Protein AF-A0A1F6ASG4-F1 (afdb_monomer_lite)

Secondary structure (DSSP, 8-state):
-----PPPP-TTSHHHHHHTTTTGGGS---S-TTSTTHHHHHHHHHHHHHHHHHTTT-HHHHHHHHHHHHHHHHHHHHHHHHHHT-TT-TT--HHHHHHHHHHHTTPPSSHHHHHHHHHHHHHHHHH-TTTGGGTTTS-SHHHHHHHHHHHHHHHHHHHHHHHHHHHHHHHHHHHHHHHHHHHHHHHHHHHHHTTPPPPPHHHHS--GGGG--

Foldseek 3Di:
DPPPPQFDQDCVPVLSCVQLLNCQLVDPDPPPPVQQQPRLCVSLLVVLVVQCVVVVNDLVSLVVVLVVLLVVQQVSLVVNCVVSVHRPDSSRCSLVSSLLSLQCSLFDDDPVSSVQSSVQLSVCLVVLPPPLVVLVVPDGSNNSSVSSVVSSNVSNVVSNVVVVVVVVVVVVVVVVVVVVVVVVVVVVVVCVVVVNDDPDPVVVPPDPVVPPD

pLDDT: mean 80.69, std 16.59, range [36.22, 97.88]

Structure (mmCIF, N/CA/C/O backbone):
data_AF-A0A1F6ASG4-F1
#
_entry.id   AF-A0A1F6ASG4-F1
#
loop_
_atom_site.group_PDB
_atom_site.id
_atom_site.type_symbol
_atom_site.label_atom_id
_atom_site.label_alt_id
_atom_site.label_comp_id
_atom_site.label_asym_id
_atom_site.label_entity_id
_atom_site.label_seq_id
_atom_site.pdbx_PDB_ins_code
_atom_site.Cartn_x
_atom_site.Cartn_y
_atom_site.Cartn_z
_atom_site.occupancy
_atom_site.B_iso_or_equiv
_atom_site.auth_seq_id
_atom_site.auth_comp_id
_atom_site.auth_asym_id
_atom_site.auth_atom_id
_atom_site.pdbx_PDB_model_num
ATOM 1 N N . MET A 1 1 ? -39.617 0.752 9.137 1.00 38.88 1 MET A N 1
ATOM 2 C CA . MET A 1 1 ? -38.345 0.948 8.405 1.00 38.88 1 MET A CA 1
ATOM 3 C C . MET A 1 1 ? -37.266 1.324 9.414 1.00 38.88 1 MET A C 1
ATOM 5 O O . MET A 1 1 ? -37.330 2.422 9.947 1.00 38.88 1 MET A O 1
ATOM 9 N N . ARG A 1 2 ? -36.322 0.430 9.747 1.00 36.69 2 ARG A N 1
ATOM 10 C CA . ARG A 1 2 ? -35.116 0.842 10.488 1.00 36.69 2 ARG A CA 1
ATOM 11 C C . ARG A 1 2 ? -34.256 1.620 9.502 1.00 36.69 2 ARG A C 1
ATOM 13 O O . ARG A 1 2 ? -33.677 1.020 8.602 1.00 36.69 2 ARG A O 1
ATOM 20 N N . THR A 1 3 ? -34.204 2.938 9.629 1.00 41.09 3 THR A N 1
ATOM 21 C CA . THR A 1 3 ? -33.118 3.700 9.021 1.00 41.09 3 THR A CA 1
ATOM 22 C C . THR A 1 3 ? -31.840 3.169 9.668 1.00 41.09 3 THR A C 1
ATOM 24 O O . THR A 1 3 ? -31.588 3.394 10.848 1.00 41.09 3 THR A O 1
ATOM 27 N N . SER A 1 4 ? -31.079 2.338 8.951 1.00 46.53 4 SER A N 1
ATOM 28 C CA . SER A 1 4 ? -29.821 1.785 9.455 1.00 46.53 4 SER A CA 1
ATOM 29 C C . SER A 1 4 ? -28.789 2.912 9.495 1.00 46.53 4 SER A C 1
ATOM 31 O O . SER A 1 4 ? -27.970 3.069 8.587 1.00 46.53 4 SER A O 1
ATOM 33 N N . HIS A 1 5 ? -28.883 3.775 10.501 1.00 56.47 5 HIS A N 1
ATOM 34 C CA . HIS A 1 5 ? -27.872 4.783 10.758 1.00 56.47 5 HIS A CA 1
ATOM 35 C C . HIS A 1 5 ? -26.609 4.038 11.184 1.00 56.47 5 HIS A C 1
ATOM 37 O O . HIS A 1 5 ? -26.522 3.536 12.302 1.00 56.47 5 HIS A O 1
ATOM 43 N N . LYS A 1 6 ? -25.652 3.895 10.258 1.00 63.44 6 LYS A N 1
ATOM 44 C CA . LYS A 1 6 ? -24.318 3.417 10.621 1.00 63.44 6 LYS A CA 1
ATOM 45 C C . LYS A 1 6 ? -23.740 4.384 11.663 1.00 63.44 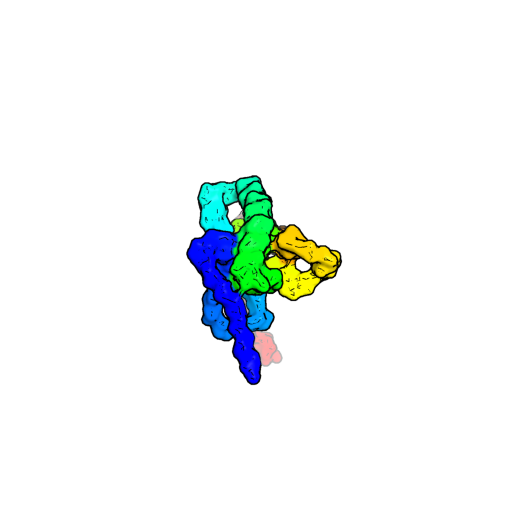6 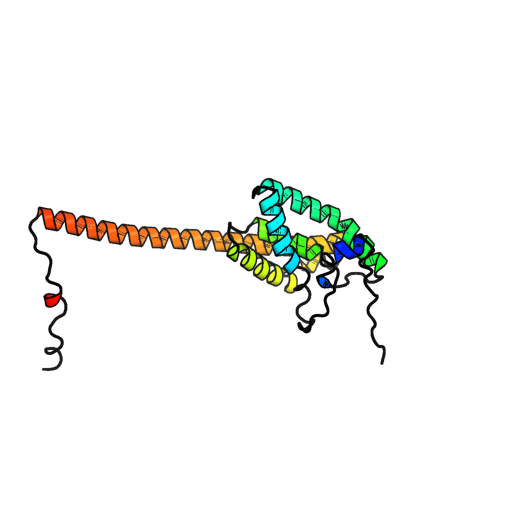LYS A C 1
ATOM 47 O O . LYS A 1 6 ? -23.891 5.596 11.476 1.00 63.44 6 LYS A O 1
ATOM 52 N N . PRO A 1 7 ? -23.080 3.888 12.722 1.00 76.00 7 PRO A N 1
ATOM 53 C CA . PRO A 1 7 ? -22.457 4.750 13.717 1.00 76.00 7 PRO A CA 1
ATOM 54 C C . PRO A 1 7 ? -21.487 5.737 13.055 1.00 76.00 7 PRO A C 1
ATOM 56 O O . PRO A 1 7 ? -20.846 5.432 12.039 1.00 76.00 7 PRO A O 1
ATOM 59 N N . SER A 1 8 ? -21.438 6.958 13.584 1.00 80.69 8 SER A N 1
ATOM 60 C CA . SER A 1 8 ? -20.653 8.046 13.008 1.00 80.69 8 SER A CA 1
ATOM 61 C C . SER A 1 8 ? -19.164 7.885 13.317 1.00 80.69 8 SER A C 1
ATOM 63 O O . SER A 1 8 ? -18.775 7.598 14.447 1.00 80.69 8 SER A O 1
ATOM 65 N N . VAL A 1 9 ? -18.323 8.098 12.300 1.00 86.12 9 VAL A N 1
ATOM 66 C CA . VAL A 1 9 ? -16.866 8.185 12.472 1.00 86.12 9 VAL A CA 1
ATOM 67 C C . VAL A 1 9 ? -16.527 9.564 13.033 1.00 86.12 9 VAL A C 1
ATOM 69 O O . VAL A 1 9 ? -16.977 10.590 12.523 1.00 86.12 9 VAL A O 1
ATOM 72 N N . LYS A 1 10 ? -15.717 9.596 14.086 1.00 91.56 10 LYS A N 1
ATOM 73 C CA . LYS A 1 10 ? -15.217 10.794 14.757 1.00 91.56 10 LYS A CA 1
ATOM 74 C C . LYS A 1 10 ? -13.791 11.071 14.283 1.00 91.56 10 LYS A C 1
ATOM 76 O O . LYS A 1 10 ? -12.838 10.647 14.922 1.00 91.56 10 LYS A O 1
ATOM 81 N N . LEU A 1 11 ? -13.628 11.857 13.218 1.00 89.38 11 LEU A N 1
ATOM 82 C CA . LEU A 1 11 ? -12.303 12.201 12.658 1.00 89.38 11 LEU A CA 1
ATOM 83 C C . LEU A 1 11 ? -11.390 12.999 13.612 1.00 89.38 11 LEU A C 1
ATOM 85 O O . LEU A 1 11 ? -10.200 13.124 13.361 1.00 89.38 11 LEU A O 1
ATOM 89 N N . ARG A 1 12 ? -11.924 13.523 14.725 1.00 91.62 12 ARG A N 1
ATOM 90 C CA . ARG A 1 12 ? -11.113 14.101 15.814 1.00 91.62 12 ARG A CA 1
ATOM 91 C C . ARG A 1 12 ? -10.382 13.041 16.647 1.00 91.62 12 ARG A C 1
ATOM 93 O O . ARG A 1 12 ? -9.454 13.382 17.369 1.00 91.62 12 ARG A O 1
ATOM 100 N N . ASN A 1 13 ? -10.819 11.783 16.591 1.00 92.88 13 ASN A N 1
ATOM 101 C CA . ASN A 1 13 ? -10.114 10.665 17.202 1.00 92.88 13 ASN A CA 1
ATOM 102 C C . ASN A 1 13 ? -8.986 10.227 16.248 1.00 92.88 13 ASN A C 1
ATOM 104 O O . ASN A 1 13 ? -9.299 9.816 15.126 1.00 92.88 13 ASN A O 1
ATOM 108 N N . PRO A 1 14 ? -7.706 10.277 16.666 1.00 94.25 14 PRO A N 1
ATOM 109 C CA . PRO A 1 14 ? -6.580 9.949 15.794 1.00 94.25 14 PRO A CA 1
ATOM 110 C C . PRO A 1 14 ? -6.658 8.520 15.248 1.00 94.25 14 PRO A C 1
ATOM 112 O O . PRO A 1 14 ? -6.380 8.310 14.072 1.00 94.25 14 PRO A O 1
ATOM 115 N N . TRP A 1 15 ? -7.121 7.551 16.043 1.00 94.56 15 TRP A N 1
ATOM 116 C CA . TRP A 1 15 ? -7.270 6.163 15.600 1.00 94.56 15 TRP A CA 1
ATOM 117 C C . TRP A 1 15 ? -8.234 6.050 14.425 1.00 94.56 15 TRP A C 1
ATOM 119 O O . TRP A 1 15 ? -7.916 5.441 13.411 1.00 94.56 15 TRP A O 1
ATOM 129 N N . GLN A 1 16 ? -9.389 6.707 14.530 1.00 93.44 16 GLN A N 1
ATOM 130 C CA . GLN A 1 16 ? -10.397 6.700 13.474 1.00 93.44 16 GLN A CA 1
ATOM 131 C C . GLN A 1 16 ? -9.960 7.528 12.266 1.00 93.44 16 GLN A C 1
ATOM 133 O O . GLN A 1 16 ? -10.271 7.164 11.138 1.00 93.44 16 GLN A O 1
ATOM 138 N N . PHE A 1 17 ? -9.215 8.612 12.474 1.00 93.12 17 PHE A N 1
ATOM 139 C CA . PHE A 1 17 ? -8.651 9.409 11.390 1.00 93.12 17 PHE A CA 1
ATOM 140 C C . PHE A 1 17 ? -7.679 8.594 10.528 1.00 93.12 17 PHE A C 1
ATOM 142 O O . PHE A 1 17 ? -7.860 8.533 9.314 1.00 93.12 17 PHE A O 1
ATOM 149 N N . PHE A 1 18 ? -6.706 7.913 11.141 1.00 93.38 18 PHE A N 1
ATOM 150 C CA . PHE A 1 18 ? -5.767 7.061 10.408 1.00 93.38 18 PHE A CA 1
ATOM 151 C C . PHE A 1 18 ? -6.459 5.840 9.805 1.00 93.38 18 PHE A C 1
ATOM 153 O O . PHE A 1 18 ? -6.324 5.605 8.608 1.00 93.38 18 PHE A O 1
ATOM 160 N N . ALA A 1 19 ? -7.271 5.123 10.588 1.00 91.31 19 ALA A N 1
ATOM 161 C CA . ALA A 1 19 ? -7.979 3.930 10.125 1.00 91.31 19 ALA A CA 1
ATOM 162 C C . ALA A 1 19 ? -8.850 4.198 8.888 1.00 91.31 19 ALA A C 1
ATOM 164 O O . ALA A 1 19 ? -9.000 3.328 8.037 1.00 91.31 19 ALA A O 1
ATOM 165 N N . THR A 1 20 ? -9.400 5.409 8.760 1.00 90.69 20 THR A N 1
ATOM 166 C CA . THR A 1 20 ? -10.246 5.813 7.626 1.00 90.69 20 THR A CA 1
ATOM 167 C C . THR A 1 20 ? -9.486 6.504 6.494 1.00 90.69 20 THR A C 1
ATOM 169 O O . THR A 1 20 ? -10.059 7.298 5.743 1.00 90.69 20 THR A O 1
ATOM 172 N N . SER A 1 21 ? -8.185 6.228 6.365 1.00 90.69 21 SER A N 1
ATOM 173 C CA . SER A 1 21 ? -7.336 6.816 5.326 1.00 90.69 21 SER A CA 1
ATOM 174 C C . SER A 1 21 ? -7.427 8.343 5.328 1.00 90.69 21 SER A C 1
ATOM 176 O O . SER A 1 21 ? -7.717 8.971 4.309 1.00 90.69 21 SER A O 1
ATOM 178 N N . PHE A 1 22 ? -7.244 8.944 6.507 1.00 91.44 22 PHE A N 1
ATOM 179 C CA . PHE A 1 22 ? -7.337 10.391 6.732 1.00 91.44 22 PHE A CA 1
ATOM 180 C C . PHE A 1 22 ? -8.744 10.965 6.460 1.00 91.44 22 PHE A C 1
ATOM 182 O O . PHE A 1 22 ? -8.902 12.138 6.124 1.00 91.44 22 PHE A O 1
ATOM 189 N N . GLY A 1 23 ? -9.783 10.135 6.600 1.00 86.69 23 GLY A N 1
ATOM 190 C CA . GLY A 1 23 ? -11.184 10.477 6.349 1.00 86.69 23 GLY A CA 1
ATOM 191 C C . GLY A 1 23 ? -11.645 10.297 4.900 1.00 86.69 23 GLY A C 1
ATOM 192 O O . GLY A 1 23 ? -12.837 10.457 4.627 1.00 86.69 23 GLY A O 1
ATOM 193 N N . VAL A 1 24 ? -10.760 9.924 3.970 1.00 85.88 24 VAL A N 1
ATOM 194 C CA . VAL A 1 24 ? -11.109 9.763 2.547 1.00 85.88 24 VAL A CA 1
ATOM 195 C C . VAL A 1 24 ? -12.081 8.600 2.334 1.00 85.88 24 VAL A C 1
ATOM 197 O O . VAL A 1 24 ? -13.026 8.719 1.550 1.00 85.88 24 VAL A O 1
ATOM 200 N N . SER A 1 25 ? -11.945 7.510 3.090 1.00 83.69 25 SER A N 1
ATOM 201 C CA . SER A 1 25 ? -12.874 6.374 3.017 1.00 83.69 25 SER A CA 1
ATOM 202 C C . SER A 1 25 ? -14.282 6.693 3.552 1.00 83.69 25 SER A C 1
ATOM 204 O O . SER A 1 25 ? -15.223 5.928 3.335 1.00 83.69 25 SER A O 1
ATOM 206 N N . CYS A 1 26 ? -14.458 7.832 4.234 1.00 79.81 26 CYS A N 1
ATOM 207 C CA . CYS A 1 26 ? -15.750 8.291 4.748 1.00 79.81 26 CYS A CA 1
ATOM 208 C C . CYS A 1 26 ? -16.536 9.139 3.740 1.00 79.81 26 CYS A C 1
ATOM 210 O O . CYS A 1 26 ? -17.681 9.507 4.023 1.00 79.81 26 CYS A O 1
ATOM 212 N N . THR A 1 27 ? -15.950 9.474 2.587 1.00 70.44 27 THR A N 1
ATOM 213 C CA . THR A 1 27 ? -16.584 10.373 1.620 1.00 70.44 27 THR A CA 1
ATOM 214 C C . THR A 1 27 ? -17.859 9.727 1.047 1.00 70.44 27 THR A C 1
ATOM 216 O O . THR A 1 27 ? -17.813 8.580 0.595 1.00 70.44 27 THR A O 1
ATOM 219 N N . PRO A 1 28 ? -19.018 10.419 1.028 1.00 53.34 28 PRO A N 1
ATOM 220 C CA . PRO A 1 28 ? -20.251 9.876 0.464 1.00 53.34 28 PRO A CA 1
ATOM 221 C C . PRO A 1 28 ? -20.148 9.774 -1.065 1.00 53.34 28 PRO A C 1
ATOM 223 O O . PRO A 1 28 ? -20.490 10.698 -1.800 1.00 53.34 28 PRO A O 1
ATOM 226 N N . GLY A 1 29 ? -19.653 8.648 -1.569 1.00 49.53 29 GLY A N 1
ATOM 227 C CA . GLY A 1 29 ? -19.587 8.385 -3.000 1.00 49.53 29 GLY A CA 1
ATOM 228 C C . GLY A 1 29 ? -20.907 7.832 -3.538 1.00 49.53 29 GLY A C 1
ATOM 229 O O . GLY A 1 29 ? -21.397 6.814 -3.060 1.00 49.53 29 GLY A O 1
ATOM 230 N N . LYS A 1 30 ? -21.424 8.425 -4.623 1.00 40.69 30 LYS A N 1
ATOM 231 C CA . LYS A 1 30 ? -22.391 7.796 -5.554 1.00 40.69 30 LYS A CA 1
ATOM 232 C C . LYS A 1 30 ? -21.799 6.586 -6.306 1.00 40.69 30 LYS A C 1
ATOM 234 O O . LYS A 1 30 ? -22.441 6.044 -7.201 1.00 40.69 30 LYS A O 1
ATOM 239 N N . ILE A 1 31 ? -20.572 6.184 -5.976 1.00 43.97 31 ILE A N 1
ATOM 240 C CA . ILE A 1 31 ? -19.953 4.959 -6.471 1.00 43.97 31 ILE A CA 1
ATOM 241 C C . ILE A 1 31 ? -20.723 3.806 -5.823 1.00 43.97 31 ILE A C 1
ATOM 243 O O . ILE A 1 31 ? -20.862 3.792 -4.595 1.00 43.97 31 ILE A O 1
ATOM 247 N N . PRO A 1 32 ? -21.294 2.873 -6.605 1.00 36.22 32 PRO A N 1
ATOM 248 C CA . PRO A 1 32 ? -22.070 1.785 -6.045 1.00 36.22 32 PRO A CA 1
ATOM 249 C C . PRO A 1 32 ? -21.228 1.072 -4.991 1.00 36.22 32 PRO A C 1
ATOM 251 O O . PRO A 1 32 ? -20.140 0.575 -5.266 1.00 36.22 32 PRO A O 1
ATOM 254 N N . ARG A 1 33 ? -21.792 0.982 -3.784 1.00 43.53 33 ARG A N 1
ATOM 255 C CA . ARG A 1 33 ? -21.265 0.299 -2.588 1.00 43.53 33 ARG A CA 1
ATOM 256 C C . ARG A 1 33 ? -20.870 -1.174 -2.812 1.00 43.53 33 ARG A C 1
ATOM 258 O O . ARG A 1 33 ? -20.438 -1.833 -1.879 1.00 43.53 33 ARG A O 1
ATOM 265 N N . LYS A 1 34 ? -21.072 -1.672 -4.037 1.00 41.50 34 LYS A N 1
ATOM 266 C CA . LYS A 1 34 ? -20.656 -2.966 -4.576 1.00 41.50 34 LYS A CA 1
ATOM 267 C C . LYS A 1 34 ? -19.173 -3.014 -4.969 1.00 41.50 34 LYS A C 1
ATOM 269 O O . LYS A 1 34 ? -18.703 -4.097 -5.281 1.00 41.50 34 LYS A O 1
ATOM 274 N N . ILE A 1 35 ? -18.450 -1.888 -4.936 1.00 47.78 35 ILE A N 1
ATOM 275 C CA . ILE A 1 35 ? -16.979 -1.864 -5.000 1.00 47.78 35 ILE A CA 1
ATOM 276 C C . ILE A 1 35 ? -16.429 -1.303 -3.674 1.00 47.78 35 ILE A C 1
ATOM 278 O O . ILE A 1 35 ? -15.930 -0.170 -3.639 1.00 47.78 35 ILE A O 1
ATOM 282 N N . PRO A 1 36 ? -16.597 -2.026 -2.547 1.00 46.72 36 PRO A N 1
ATOM 283 C CA . PRO A 1 36 ? -15.928 -1.668 -1.296 1.00 46.72 36 PRO A CA 1
ATOM 284 C C . PRO A 1 36 ? -14.412 -1.511 -1.538 1.00 46.72 36 PRO A C 1
ATOM 286 O O . PRO A 1 36 ? -13.842 -2.218 -2.366 1.00 46.72 36 PRO A O 1
ATOM 289 N N . GLY A 1 37 ? -13.786 -0.514 -0.905 1.00 53.41 37 GLY A N 1
ATOM 290 C CA . GLY A 1 37 ? -12.327 -0.305 -0.929 1.00 53.41 37 GLY A CA 1
ATOM 291 C C . GLY A 1 37 ? -11.726 0.620 -1.997 1.00 53.41 37 GLY A C 1
ATOM 292 O O . GLY A 1 37 ? -10.526 0.878 -1.997 1.00 53.41 37 GLY A O 1
ATOM 293 N N . THR A 1 38 ? -12.523 1.218 -2.896 1.00 61.91 38 THR A N 1
ATOM 294 C CA . THR A 1 38 ? -11.972 2.169 -3.901 1.00 61.91 38 THR A CA 1
ATOM 295 C C . THR A 1 38 ? -11.511 3.491 -3.266 1.00 61.91 38 THR A C 1
ATOM 297 O O . THR A 1 38 ? -10.562 4.113 -3.728 1.00 61.91 38 THR A O 1
ATOM 300 N N . MET A 1 39 ? -12.174 3.943 -2.195 1.00 65.25 39 MET A N 1
ATOM 301 C CA . MET A 1 39 ? -11.838 5.216 -1.537 1.00 65.25 39 MET A CA 1
ATOM 302 C C . MET A 1 39 ? -10.705 5.096 -0.506 1.00 65.25 39 MET A C 1
ATOM 304 O O . MET A 1 39 ? -10.080 6.106 -0.201 1.00 65.25 39 MET A O 1
ATOM 308 N N . GLY A 1 40 ? -10.429 3.893 0.009 1.00 62.22 40 GLY A N 1
ATOM 309 C CA . GLY A 1 40 ? -9.320 3.636 0.936 1.00 62.22 40 GLY A CA 1
ATOM 310 C C . GLY A 1 40 ? -7.967 3.512 0.237 1.00 62.22 40 GLY A C 1
ATOM 311 O O . GLY A 1 40 ? -6.967 4.074 0.675 1.00 62.22 40 GLY A O 1
ATOM 312 N N . THR A 1 41 ? -7.957 2.872 -0.930 1.00 69.44 41 THR A N 1
ATOM 313 C CA . THR A 1 41 ? -6.730 2.596 -1.696 1.00 69.44 41 THR A CA 1
ATOM 314 C C . THR A 1 41 ? -6.236 3.752 -2.574 1.00 69.44 41 THR A C 1
ATOM 316 O O . THR A 1 41 ? -5.049 3.811 -2.885 1.00 69.44 41 THR A O 1
ATOM 319 N N . ILE A 1 42 ? -7.083 4.720 -2.951 1.00 81.31 42 ILE A N 1
ATOM 320 C CA . ILE A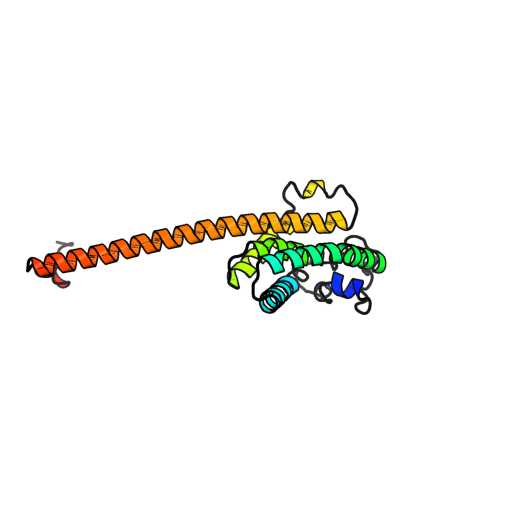 1 42 ? -6.635 5.922 -3.691 1.00 81.31 42 ILE A CA 1
ATOM 321 C C . ILE A 1 42 ? -5.600 6.736 -2.884 1.00 81.31 42 ILE A C 1
ATOM 323 O O . ILE A 1 42 ? -4.535 7.043 -3.431 1.00 81.31 42 ILE A O 1
ATOM 327 N N . PRO A 1 43 ? -5.843 7.058 -1.595 1.00 84.88 43 PRO A N 1
ATOM 328 C CA . PRO A 1 43 ? -4.826 7.637 -0.718 1.00 84.88 43 PRO A CA 1
ATOM 329 C C . PRO A 1 43 ? -3.533 6.826 -0.659 1.00 84.88 43 PRO A C 1
ATOM 331 O O . PRO A 1 43 ? -2.462 7.419 -0.554 1.00 84.88 43 PRO A O 1
ATOM 334 N N . ALA A 1 44 ? -3.611 5.497 -0.772 1.00 90.56 44 ALA A N 1
ATOM 335 C CA . ALA A 1 44 ? -2.445 4.623 -0.720 1.00 90.56 44 ALA A CA 1
ATOM 336 C C . ALA A 1 44 ? -1.474 4.885 -1.886 1.00 90.56 44 ALA A C 1
ATOM 338 O O . ALA A 1 44 ? -0.268 4.936 -1.666 1.00 90.56 44 ALA A O 1
ATOM 339 N N . ILE A 1 45 ? -1.967 5.150 -3.105 1.00 92.12 45 ILE A N 1
ATOM 340 C CA . ILE A 1 45 ? -1.107 5.502 -4.254 1.00 92.12 45 ILE A CA 1
ATOM 341 C C . ILE A 1 45 ? -0.324 6.791 -3.968 1.00 92.12 45 ILE A C 1
ATOM 343 O O . ILE A 1 45 ? 0.888 6.852 -4.185 1.00 92.12 45 ILE A O 1
ATOM 347 N N . GLY A 1 46 ? -1.011 7.820 -3.462 1.00 91.50 46 GLY A N 1
ATOM 348 C CA . GLY A 1 46 ? -0.391 9.100 -3.115 1.00 91.50 46 GLY A CA 1
ATOM 349 C C . GLY A 1 46 ? 0.598 8.972 -1.957 1.00 91.50 46 GLY A C 1
ATOM 350 O O . GLY A 1 46 ? 1.708 9.496 -2.038 1.00 91.50 46 GLY A O 1
ATOM 351 N N . LEU A 1 47 ? 0.228 8.233 -0.909 1.00 92.56 47 LEU A N 1
ATOM 352 C CA . LEU A 1 47 ? 1.082 7.990 0.252 1.00 92.56 47 LEU A CA 1
ATOM 353 C C . LEU A 1 47 ? 2.342 7.211 -0.135 1.00 92.56 47 LEU A C 1
ATOM 355 O O . LEU A 1 47 ? 3.437 7.602 0.260 1.00 92.56 47 LEU A O 1
ATOM 359 N N . TRP A 1 48 ? 2.200 6.177 -0.970 1.00 94.69 48 TRP A N 1
ATOM 360 C CA . TRP A 1 48 ? 3.328 5.439 -1.533 1.00 94.69 48 TRP A CA 1
ATOM 361 C C . TRP A 1 48 ? 4.280 6.368 -2.284 1.00 94.69 48 TRP A C 1
ATOM 363 O O . TRP A 1 48 ? 5.479 6.355 -2.029 1.00 94.69 48 TRP A O 1
ATOM 373 N N . TRP A 1 49 ? 3.758 7.212 -3.180 1.00 93.62 49 TRP A N 1
ATOM 374 C CA . TRP A 1 49 ? 4.582 8.143 -3.951 1.00 93.62 49 TRP A CA 1
ATOM 375 C C . TRP A 1 49 ? 5.333 9.132 -3.054 1.00 93.62 49 TRP A C 1
ATOM 377 O O . TRP A 1 49 ? 6.533 9.338 -3.227 1.00 93.62 49 TRP A O 1
ATOM 387 N N . LEU A 1 50 ? 4.645 9.726 -2.074 1.00 93.81 50 LEU A N 1
ATOM 388 C CA . LEU A 1 50 ? 5.254 10.653 -1.118 1.00 93.81 50 LEU A CA 1
ATOM 389 C C . LEU A 1 50 ? 6.368 9.981 -0.315 1.00 93.81 50 LEU A C 1
ATOM 391 O O . LEU A 1 50 ? 7.445 10.554 -0.166 1.00 93.81 50 LEU A O 1
ATOM 395 N N . MET A 1 51 ? 6.135 8.758 0.160 1.00 94.31 51 MET A N 1
ATOM 396 C CA . MET A 1 51 ? 7.140 7.981 0.879 1.00 94.31 51 MET A CA 1
ATOM 397 C C . MET A 1 51 ? 8.316 7.601 -0.014 1.00 94.31 51 MET A C 1
ATOM 399 O O . MET A 1 51 ? 9.459 7.743 0.410 1.00 94.31 51 MET A O 1
ATOM 403 N N . ALA A 1 52 ? 8.058 7.168 -1.248 1.00 93.69 52 ALA A N 1
ATOM 404 C CA . ALA A 1 52 ? 9.099 6.825 -2.205 1.00 93.69 52 ALA A CA 1
ATOM 405 C C . ALA A 1 52 ? 10.001 8.033 -2.488 1.00 93.69 52 ALA A C 1
ATOM 407 O O . ALA A 1 52 ? 11.220 7.902 -2.463 1.00 93.69 52 ALA A O 1
ATOM 408 N N . VAL A 1 53 ? 9.427 9.228 -2.662 1.00 94.00 53 VAL A N 1
ATOM 409 C CA . VAL A 1 53 ? 10.203 10.470 -2.802 1.00 94.00 53 VAL A CA 1
ATOM 410 C C . VAL A 1 53 ? 10.984 10.788 -1.523 1.00 94.00 53 VAL A C 1
ATOM 412 O O . VAL A 1 53 ? 12.181 11.057 -1.602 1.00 94.00 53 VAL A O 1
ATOM 415 N N . ALA A 1 54 ? 10.346 10.730 -0.350 1.00 95.69 54 ALA A N 1
ATOM 416 C CA . ALA A 1 54 ? 10.980 11.049 0.933 1.00 95.69 54 ALA A CA 1
ATOM 417 C C . ALA A 1 54 ? 12.125 10.091 1.305 1.00 95.69 54 ALA A C 1
ATOM 419 O O . ALA A 1 54 ? 13.067 10.485 1.988 1.00 95.69 54 ALA A O 1
ATOM 420 N N . LEU A 1 55 ? 12.052 8.842 0.846 1.00 94.56 55 LEU A N 1
ATOM 421 C CA . LEU A 1 55 ? 13.026 7.785 1.115 1.00 94.56 55 LEU A CA 1
ATOM 422 C C . LEU A 1 55 ? 13.935 7.507 -0.091 1.00 94.56 55 LEU A C 1
ATOM 424 O O . LEU A 1 55 ? 14.534 6.434 -0.184 1.00 94.56 55 LEU A O 1
ATOM 428 N N . SER A 1 56 ? 14.047 8.468 -1.016 1.00 94.06 56 SER A N 1
ATOM 429 C CA . SER A 1 56 ? 14.947 8.419 -2.179 1.00 94.06 56 SER A CA 1
ATOM 430 C C . SER A 1 56 ? 14.799 7.150 -3.022 1.00 94.06 56 SER A C 1
ATOM 432 O O . SER A 1 56 ? 15.775 6.633 -3.561 1.00 94.06 56 SER A O 1
ATOM 434 N N . TRP A 1 57 ? 13.574 6.633 -3.122 1.00 92.19 57 TRP A N 1
ATOM 435 C CA . TRP A 1 57 ? 13.220 5.412 -3.844 1.00 92.19 57 TRP A CA 1
ATOM 436 C C . TRP A 1 57 ? 13.982 4.161 -3.370 1.00 92.19 57 TRP A C 1
ATOM 438 O O . TRP A 1 57 ? 14.131 3.202 -4.123 1.00 92.19 57 TRP A O 1
ATOM 448 N N . SER A 1 58 ? 14.455 4.147 -2.118 1.00 95.31 58 SER A N 1
ATOM 449 C CA . SER A 1 58 ? 15.138 2.991 -1.533 1.00 95.31 58 SER A CA 1
ATOM 450 C C . SER A 1 58 ? 14.162 1.843 -1.276 1.00 95.31 58 SER A C 1
ATOM 452 O O . SER A 1 58 ? 13.289 1.939 -0.411 1.00 95.31 58 SER A O 1
ATOM 454 N N . THR A 1 59 ? 14.342 0.726 -1.988 1.00 93.25 59 THR A N 1
ATOM 455 C CA . THR A 1 59 ? 13.538 -0.491 -1.798 1.00 93.25 59 THR A CA 1
ATOM 456 C C . THR A 1 59 ? 13.613 -1.001 -0.361 1.00 93.25 59 THR A C 1
ATOM 458 O O . THR A 1 59 ? 12.587 -1.345 0.217 1.00 93.25 59 THR A O 1
ATOM 461 N N . GLU A 1 60 ? 14.802 -1.003 0.248 1.00 96.31 60 GLU A N 1
ATOM 462 C CA . GLU A 1 60 ? 14.978 -1.435 1.639 1.00 96.31 60 GLU A CA 1
ATOM 463 C C . GLU A 1 60 ? 14.166 -0.557 2.605 1.00 96.31 60 GLU A C 1
ATOM 465 O O . GLU A 1 60 ? 13.430 -1.070 3.448 1.00 96.31 60 GLU A O 1
ATOM 470 N N . ALA A 1 61 ? 14.222 0.768 2.439 1.00 96.94 61 ALA A N 1
ATOM 471 C CA . ALA A 1 61 ? 13.453 1.691 3.269 1.00 96.94 61 ALA A CA 1
ATOM 472 C C . ALA A 1 61 ? 11.934 1.525 3.072 1.00 96.94 61 ALA A C 1
ATOM 474 O O . ALA A 1 61 ? 11.179 1.603 4.043 1.00 96.94 61 ALA A O 1
ATOM 475 N N . MET A 1 62 ? 11.473 1.256 1.843 1.00 96.69 62 MET A N 1
ATOM 476 C CA . MET A 1 62 ? 10.063 0.948 1.562 1.00 96.69 62 MET A CA 1
ATOM 477 C C . MET A 1 62 ? 9.605 -0.335 2.260 1.00 96.69 62 MET A C 1
ATOM 479 O O . MET A 1 62 ? 8.512 -0.351 2.829 1.00 96.69 62 MET A O 1
ATOM 483 N N . ILE A 1 63 ? 10.432 -1.386 2.265 1.00 97.44 63 ILE A N 1
ATOM 484 C CA . ILE A 1 63 ? 10.131 -2.647 2.961 1.00 97.44 63 ILE A CA 1
ATOM 485 C C . ILE A 1 63 ? 9.970 -2.385 4.459 1.00 97.44 63 ILE A C 1
ATOM 487 O O . ILE A 1 63 ? 8.935 -2.728 5.035 1.00 97.44 63 ILE A O 1
ATOM 491 N N . TRP A 1 64 ? 10.949 -1.722 5.082 1.00 97.88 64 TRP A N 1
ATOM 492 C CA . TRP A 1 64 ? 10.901 -1.421 6.515 1.00 97.88 64 TRP A CA 1
ATOM 493 C C . TRP A 1 64 ? 9.728 -0.522 6.886 1.00 97.88 64 TRP A C 1
ATOM 495 O O . TRP A 1 64 ? 9.075 -0.749 7.904 1.00 97.88 64 TRP A O 1
ATOM 505 N N . THR A 1 65 ? 9.408 0.462 6.046 1.00 96.94 65 THR A N 1
ATOM 506 C CA . THR A 1 65 ? 8.276 1.352 6.317 1.00 96.94 65 THR A CA 1
ATOM 507 C C . THR A 1 65 ? 6.943 0.627 6.149 1.00 96.94 65 THR A C 1
ATOM 509 O O . THR A 1 65 ? 6.047 0.817 6.964 1.00 96.94 65 THR A O 1
ATOM 512 N N . THR A 1 66 ? 6.811 -0.262 5.162 1.00 97.62 66 THR A N 1
ATOM 513 C CA . THR A 1 66 ? 5.609 -1.099 4.995 1.00 97.62 66 THR A CA 1
ATOM 514 C C . THR A 1 66 ? 5.412 -2.024 6.197 1.00 97.62 66 THR A C 1
ATOM 516 O O . THR A 1 66 ? 4.314 -2.093 6.748 1.00 97.62 66 THR A O 1
ATOM 519 N N . ALA A 1 67 ? 6.483 -2.668 6.674 1.00 97.88 67 ALA A N 1
ATOM 520 C CA . ALA A 1 67 ? 6.443 -3.494 7.882 1.00 97.88 67 ALA A CA 1
ATOM 521 C C . ALA A 1 67 ? 6.057 -2.678 9.129 1.00 97.88 67 ALA A C 1
ATOM 523 O O . ALA A 1 67 ? 5.245 -3.123 9.941 1.00 97.88 67 ALA A O 1
ATOM 524 N N . LEU A 1 68 ? 6.581 -1.456 9.264 1.00 97.69 68 LEU A N 1
ATOM 525 C CA . LEU A 1 68 ? 6.211 -0.547 10.347 1.00 97.69 68 LEU A CA 1
ATOM 526 C C . LEU A 1 68 ? 4.725 -0.159 10.284 1.00 97.69 68 LEU A C 1
ATOM 528 O O . LEU A 1 68 ? 4.045 -0.202 11.306 1.00 97.69 68 LEU A O 1
ATOM 532 N N . LEU A 1 69 ? 4.200 0.177 9.102 1.00 96.94 69 LEU A N 1
ATOM 533 C CA . LEU A 1 69 ? 2.785 0.521 8.913 1.00 96.94 69 LEU A CA 1
ATOM 534 C C . LEU A 1 69 ? 1.851 -0.657 9.210 1.00 96.94 69 LEU A C 1
ATOM 536 O O . LEU A 1 69 ? 0.764 -0.439 9.745 1.00 96.94 69 LEU A O 1
ATOM 540 N N . PHE A 1 70 ? 2.277 -1.893 8.935 1.00 97.00 70 PHE A N 1
ATOM 541 C CA . PHE A 1 70 ? 1.556 -3.093 9.360 1.00 97.00 70 PHE A CA 1
ATOM 542 C C . PHE A 1 70 ? 1.474 -3.182 10.892 1.00 97.00 70 PHE A C 1
ATOM 544 O O . PHE A 1 70 ? 0.384 -3.321 11.444 1.00 97.00 70 PHE A O 1
ATOM 551 N N . ILE A 1 71 ? 2.608 -3.039 11.591 1.00 97.75 71 ILE A N 1
ATOM 552 C CA . ILE A 1 71 ? 2.668 -3.112 13.062 1.00 97.75 71 ILE A CA 1
ATOM 553 C C . ILE A 1 71 ? 1.828 -2.000 13.701 1.00 97.75 71 ILE A C 1
ATOM 555 O O . ILE A 1 71 ? 1.059 -2.267 14.623 1.00 97.75 71 ILE A O 1
ATOM 559 N N . LEU A 1 72 ? 1.937 -0.767 13.197 1.00 97.00 72 LEU A N 1
ATOM 560 C CA . LEU A 1 72 ? 1.129 0.369 13.652 1.00 97.00 72 LEU A CA 1
ATOM 561 C C . LEU A 1 72 ? -0.354 0.204 13.299 1.00 97.00 72 LEU A C 1
ATOM 563 O O . LEU A 1 72 ? -1.216 0.701 14.022 1.00 97.00 72 LEU A O 1
ATOM 567 N N . GLY A 1 73 ? -0.659 -0.527 12.227 1.00 95.69 73 GLY A N 1
ATOM 568 C CA . GLY A 1 73 ? -2.019 -0.834 11.801 1.00 95.69 73 GLY A CA 1
ATOM 569 C C . GLY A 1 73 ? -2.806 -1.641 12.823 1.00 95.69 73 GLY A C 1
ATOM 570 O O . GLY A 1 73 ? -3.993 -1.384 13.004 1.00 95.69 73 GLY A O 1
ATOM 571 N N . LEU A 1 74 ? -2.151 -2.543 13.559 1.00 95.19 74 LEU A N 1
ATOM 572 C CA . LEU A 1 74 ? -2.811 -3.390 14.556 1.00 95.19 74 LEU A CA 1
ATOM 573 C C . LEU A 1 74 ? -3.562 -2.576 15.633 1.00 95.19 74 LEU A C 1
ATOM 575 O O . LEU A 1 74 ? -4.774 -2.758 15.767 1.00 95.19 74 LEU A O 1
ATOM 579 N N . PRO A 1 75 ? -2.929 -1.646 16.379 1.00 95.75 75 PRO A N 1
ATOM 580 C CA . PRO A 1 75 ? -3.659 -0.798 17.320 1.00 95.75 75 PRO A CA 1
ATOM 581 C C . PRO A 1 75 ? -4.589 0.204 16.621 1.00 95.75 75 PRO A C 1
ATOM 583 O O . PRO A 1 75 ? -5.662 0.487 17.152 1.00 95.75 75 PRO A O 1
ATOM 586 N N . ILE A 1 76 ? -4.230 0.721 15.436 1.00 95.44 76 ILE A N 1
ATOM 587 C CA . ILE A 1 76 ? -5.068 1.679 14.691 1.00 95.44 76 ILE A CA 1
ATOM 588 C C . ILE A 1 76 ? -6.426 1.068 14.353 1.00 95.44 76 ILE A C 1
ATOM 590 O O . ILE A 1 76 ? -7.463 1.637 14.699 1.00 95.44 76 ILE A O 1
ATOM 594 N N . VAL A 1 77 ? -6.424 -0.100 13.717 1.00 92.94 77 VAL A N 1
ATOM 595 C CA . VAL A 1 77 ? -7.639 -0.808 13.308 1.00 92.94 77 VAL A CA 1
ATOM 596 C C . VAL A 1 77 ? -8.414 -1.294 14.534 1.00 92.94 77 VAL A C 1
ATOM 598 O O . VAL A 1 77 ? -9.638 -1.160 14.560 1.00 92.94 77 VAL A O 1
ATOM 601 N N . HIS A 1 78 ? -7.730 -1.771 15.580 1.00 93.12 78 HIS A N 1
ATOM 602 C CA . HIS A 1 78 ? -8.368 -2.213 16.824 1.00 93.12 78 HIS A CA 1
ATOM 603 C C . HIS A 1 78 ? -9.138 -1.089 17.525 1.00 93.12 78 HIS A C 1
ATOM 605 O O . HIS A 1 78 ? -10.359 -1.171 17.666 1.00 93.12 78 HIS A O 1
ATOM 611 N N . TYR A 1 79 ? -8.461 0.001 17.895 1.00 93.81 79 TYR A N 1
ATOM 612 C CA . TYR A 1 79 ? -9.096 1.099 18.627 1.00 93.81 79 TYR A CA 1
ATOM 613 C C . TYR A 1 79 ? -10.103 1.879 17.775 1.00 93.81 79 TYR A C 1
ATOM 615 O O . TYR A 1 79 ? -11.065 2.440 18.310 1.00 93.81 79 TYR A O 1
ATOM 623 N N . ALA A 1 80 ? -9.919 1.923 16.451 1.00 92.31 80 ALA A N 1
ATOM 624 C CA . ALA A 1 80 ? -10.921 2.488 15.556 1.00 92.31 80 ALA A CA 1
ATOM 625 C C . ALA A 1 80 ? -12.198 1.638 15.528 1.00 92.31 80 ALA A C 1
ATOM 627 O O . ALA A 1 80 ? -13.281 2.203 15.689 1.00 92.31 80 ALA A O 1
ATOM 628 N N . SER A 1 81 ? -12.073 0.314 15.385 1.00 89.75 81 SER A N 1
ATOM 629 C CA . SER A 1 81 ? -13.207 -0.624 15.377 1.00 89.75 81 SER A CA 1
ATOM 630 C C . SER A 1 81 ? -13.986 -0.563 16.690 1.00 89.75 81 SER A C 1
ATOM 632 O O . SER A 1 81 ? -15.203 -0.358 16.681 1.00 89.75 81 SER A O 1
ATOM 634 N N . ASP A 1 82 ? -13.278 -0.616 17.821 1.00 90.06 82 ASP A N 1
ATOM 635 C CA . ASP A 1 82 ? -13.872 -0.515 19.156 1.00 90.06 82 ASP A CA 1
ATOM 636 C C . ASP A 1 82 ? -14.577 0.835 19.358 1.00 90.06 82 ASP A C 1
ATOM 638 O O . ASP A 1 82 ? -15.702 0.899 19.854 1.00 90.06 82 ASP A O 1
ATOM 642 N N . GLY A 1 83 ? -13.954 1.933 18.916 1.00 87.94 83 GLY A N 1
ATOM 643 C CA . GLY A 1 83 ? -14.523 3.275 19.036 1.00 87.94 83 GLY A CA 1
ATOM 644 C C . GLY A 1 83 ? -15.712 3.553 18.105 1.00 87.94 83 GLY A C 1
ATOM 645 O O . GLY A 1 83 ? -16.499 4.460 18.389 1.00 87.94 83 GLY A O 1
ATOM 646 N N . ILE A 1 84 ? -15.832 2.830 16.988 1.00 87.25 84 ILE A N 1
ATOM 647 C CA . ILE A 1 84 ? -16.995 2.873 16.082 1.00 87.25 84 ILE A CA 1
ATOM 648 C C . ILE A 1 84 ? -18.104 1.937 16.593 1.00 87.25 84 ILE A C 1
ATOM 650 O O . ILE A 1 84 ? -19.282 2.184 16.326 1.00 87.25 84 ILE A O 1
ATOM 654 N N . GLY A 1 85 ? -17.747 0.899 17.354 1.00 83.19 85 GLY A N 1
ATOM 655 C CA . GLY A 1 85 ? -18.670 -0.122 17.852 1.00 83.19 85 GLY A CA 1
ATOM 656 C C . GLY A 1 85 ? -19.103 -1.121 16.775 1.00 83.19 85 GLY A C 1
ATOM 657 O O . GLY A 1 85 ? -20.119 -1.794 16.934 1.00 83.19 85 GLY A O 1
ATOM 658 N N . VAL A 1 86 ? -18.364 -1.188 15.664 1.00 78.31 86 VAL A N 1
ATOM 659 C CA . VAL A 1 86 ? -18.583 -2.120 14.553 1.00 78.31 86 VAL A CA 1
ATOM 660 C C . VAL A 1 86 ? -17.231 -2.717 14.195 1.00 78.31 86 VAL A C 1
ATOM 662 O O . VAL A 1 86 ? -16.327 -1.996 13.779 1.00 78.31 86 VAL A O 1
ATOM 665 N N . TYR A 1 87 ? -17.110 -4.031 14.374 1.00 70.94 87 TYR A N 1
ATOM 666 C CA . TYR A 1 87 ? -15.977 -4.790 13.857 1.00 70.94 87 TYR A CA 1
ATOM 667 C C . TYR A 1 87 ? -16.099 -4.900 12.337 1.00 70.94 87 TYR A C 1
ATOM 669 O O . TYR A 1 87 ? -17.203 -5.125 11.840 1.00 70.94 87 TYR A O 1
ATOM 677 N N . ASP A 1 88 ? -14.979 -4.738 11.629 1.00 68.00 88 ASP A N 1
ATOM 678 C CA . ASP A 1 88 ? -14.919 -4.802 10.161 1.00 68.00 88 ASP A CA 1
ATOM 679 C C . ASP A 1 88 ? -15.847 -3.775 9.468 1.00 68.00 88 ASP A C 1
ATOM 681 O O . ASP A 1 88 ? -16.661 -4.060 8.583 1.00 68.00 88 ASP A O 1
ATOM 685 N N . ASP A 1 89 ? -15.793 -2.522 9.936 1.00 81.62 89 ASP A N 1
ATOM 686 C CA . ASP A 1 89 ? -16.463 -1.432 9.236 1.00 81.62 89 ASP A CA 1
ATOM 687 C C . ASP A 1 89 ? -15.682 -1.103 7.963 1.00 81.62 89 ASP A C 1
ATOM 689 O O . ASP A 1 89 ? -14.585 -0.579 8.060 1.00 81.62 89 ASP A O 1
ATOM 693 N N . GLY A 1 90 ? -16.269 -1.300 6.778 1.00 77.88 90 GLY A N 1
ATOM 694 C CA . GLY A 1 90 ? -15.607 -0.992 5.496 1.00 77.88 90 GLY A CA 1
ATOM 695 C C . GLY A 1 90 ? -15.238 0.483 5.232 1.00 77.88 90 GLY A C 1
ATOM 696 O O . GLY A 1 90 ? -14.956 0.849 4.094 1.00 77.88 90 GLY A O 1
ATOM 697 N N . ARG A 1 91 ? -15.324 1.374 6.231 1.00 85.00 91 ARG A N 1
ATOM 698 C CA . ARG A 1 91 ? -14.629 2.674 6.239 1.00 85.00 91 ARG A CA 1
ATOM 699 C C . ARG A 1 91 ? -13.209 2.549 6.798 1.00 85.00 91 ARG A C 1
ATOM 701 O O . ARG A 1 91 ? -12.376 3.396 6.496 1.00 85.00 91 ARG A O 1
ATOM 708 N N . ILE A 1 92 ? -12.920 1.555 7.623 1.00 88.25 92 ILE A N 1
ATOM 709 C CA . ILE A 1 92 ? -11.562 1.213 8.034 1.00 88.25 92 ILE A CA 1
ATOM 710 C C . ILE A 1 92 ? -10.890 0.569 6.821 1.00 88.25 92 ILE A C 1
ATOM 712 O O . ILE A 1 92 ? -11.443 -0.349 6.240 1.00 88.25 92 ILE A O 1
ATOM 716 N N . THR A 1 93 ? -9.783 1.156 6.378 1.00 90.81 93 THR A N 1
ATOM 717 C CA . THR A 1 93 ? -9.109 0.822 5.105 1.00 90.81 93 THR A CA 1
ATOM 718 C C . THR A 1 93 ? -7.585 0.877 5.249 1.00 90.81 93 THR A C 1
ATOM 720 O O . THR A 1 93 ? -6.852 1.100 4.289 1.00 90.81 93 THR A O 1
ATOM 723 N N . TRP A 1 94 ? -7.092 0.777 6.485 1.00 93.00 94 TRP A N 1
ATOM 724 C CA . TRP A 1 94 ? -5.657 0.824 6.764 1.00 93.00 94 TRP A CA 1
ATOM 725 C C . TRP A 1 94 ? -4.948 -0.462 6.326 1.00 93.00 94 TRP A C 1
ATOM 727 O O . TRP A 1 94 ? -3.848 -0.411 5.781 1.00 93.00 94 TRP A O 1
ATOM 737 N N . ASP A 1 95 ? -5.605 -1.595 6.545 1.00 91.31 95 ASP A N 1
ATOM 738 C CA . ASP A 1 95 ? -5.321 -2.888 5.925 1.00 91.31 95 ASP A CA 1
ATOM 739 C C . ASP A 1 95 ? -5.158 -2.758 4.406 1.00 91.31 95 ASP A C 1
ATOM 741 O O . ASP A 1 95 ? -4.108 -3.141 3.885 1.00 91.31 95 ASP A O 1
ATOM 745 N N . GLU A 1 96 ? -6.081 -2.068 3.727 1.00 91.56 96 GLU A N 1
ATOM 746 C CA . GLU A 1 96 ? -6.010 -1.896 2.271 1.00 91.56 96 GLU A CA 1
ATOM 747 C C . GLU A 1 96 ? -4.790 -1.064 1.831 1.00 91.56 96 GLU A C 1
ATOM 749 O O . GLU A 1 96 ? -4.190 -1.327 0.783 1.00 91.56 96 GLU A O 1
ATOM 754 N N . ILE A 1 97 ? -4.400 -0.047 2.616 1.00 93.88 97 ILE A N 1
ATOM 755 C CA . ILE A 1 97 ? -3.182 0.743 2.363 1.00 93.88 97 ILE A CA 1
ATOM 756 C C . ILE A 1 97 ? -1.954 -0.166 2.439 1.00 93.88 97 ILE A C 1
ATOM 758 O O . ILE A 1 97 ? -1.111 -0.144 1.539 1.00 93.88 97 ILE A O 1
ATOM 762 N N . VAL A 1 98 ? -1.844 -0.955 3.508 1.00 95.56 98 VAL A N 1
ATOM 763 C CA . VAL A 1 98 ? -0.693 -1.837 3.735 1.00 95.56 98 VAL A CA 1
ATOM 764 C C . VAL A 1 98 ? -0.644 -2.950 2.686 1.00 95.56 98 VAL A C 1
ATOM 766 O O . VAL A 1 98 ? 0.426 -3.214 2.137 1.00 95.56 98 VAL A O 1
ATOM 769 N N . GLY A 1 99 ? -1.787 -3.538 2.327 1.00 94.44 99 GLY A N 1
ATOM 770 C CA . GLY A 1 99 ? -1.892 -4.517 1.245 1.00 94.44 99 GLY A CA 1
ATOM 771 C C . GLY A 1 99 ? -1.455 -3.947 -0.108 1.00 94.44 99 GLY A C 1
ATOM 772 O O . GLY A 1 99 ? -0.635 -4.551 -0.805 1.00 94.44 99 GLY A O 1
ATOM 773 N N . TYR A 1 100 ? -1.895 -2.733 -0.457 1.00 95.50 100 TYR A N 1
ATOM 774 C CA . TYR A 1 100 ? -1.425 -2.052 -1.668 1.00 95.50 100 TYR A CA 1
ATOM 775 C C . TYR A 1 100 ? 0.094 -1.815 -1.645 1.00 95.50 100 TYR A C 1
ATOM 777 O O . TYR A 1 100 ? 0.758 -2.004 -2.666 1.00 95.50 100 TYR A O 1
ATOM 785 N N . PHE A 1 101 ? 0.672 -1.453 -0.496 1.00 96.88 101 PHE A N 1
ATOM 786 C CA . PHE A 1 101 ? 2.121 -1.247 -0.368 1.00 96.88 101 PHE A CA 1
ATOM 787 C C . PHE A 1 101 ? 2.882 -2.546 -0.617 1.00 96.88 101 PHE A C 1
ATOM 789 O O . PHE A 1 101 ? 3.884 -2.546 -1.332 1.00 96.88 101 PHE A O 1
ATOM 796 N N . CYS A 1 102 ? 2.368 -3.668 -0.107 1.00 97.38 102 CYS A N 1
ATOM 797 C CA . CYS A 1 102 ? 2.914 -4.987 -0.402 1.00 97.38 102 CYS A CA 1
ATOM 798 C C . CYS A 1 102 ? 2.930 -5.284 -1.907 1.00 97.38 102 CYS A C 1
ATOM 800 O O . CYS A 1 102 ? 3.926 -5.814 -2.387 1.00 97.38 102 CYS A O 1
ATOM 802 N N . ALA A 1 103 ? 1.897 -4.901 -2.665 1.00 96.44 103 ALA A N 1
ATOM 803 C CA . ALA A 1 103 ? 1.895 -5.051 -4.124 1.00 96.44 103 ALA A CA 1
ATOM 804 C C . ALA A 1 103 ? 2.893 -4.102 -4.813 1.00 96.44 103 ALA A C 1
ATOM 806 O O . ALA A 1 103 ? 3.636 -4.509 -5.709 1.00 96.44 103 ALA A O 1
ATOM 807 N N . ALA A 1 104 ? 2.936 -2.840 -4.382 1.00 96.56 104 ALA A N 1
ATOM 808 C CA . ALA A 1 104 ? 3.775 -1.802 -4.972 1.00 96.56 104 ALA A CA 1
ATOM 809 C C . ALA A 1 104 ? 5.282 -2.039 -4.761 1.00 96.56 104 ALA A C 1
ATOM 811 O O . ALA A 1 104 ? 6.079 -1.612 -5.595 1.00 96.56 104 ALA A O 1
ATOM 812 N N . LEU A 1 105 ? 5.684 -2.787 -3.724 1.00 97.06 105 LEU A N 1
ATOM 813 C CA . LEU A 1 105 ? 7.076 -3.221 -3.514 1.00 97.06 105 LEU A CA 1
ATOM 814 C C . LEU A 1 105 ? 7.657 -4.017 -4.694 1.00 97.06 105 LEU A C 1
ATOM 816 O O . LEU A 1 105 ? 8.870 -4.023 -4.892 1.00 97.06 105 LEU A O 1
ATOM 820 N N . PHE A 1 106 ? 6.802 -4.670 -5.482 1.00 96.44 106 PHE A N 1
ATOM 821 C CA . PHE A 1 106 ? 7.190 -5.458 -6.653 1.00 96.44 106 PHE A CA 1
ATOM 822 C C . PHE A 1 106 ? 7.079 -4.678 -7.970 1.00 96.44 106 PHE A C 1
ATOM 824 O O . PHE A 1 106 ? 7.479 -5.177 -9.026 1.00 96.44 106 PHE A O 1
ATOM 831 N N . ALA A 1 107 ? 6.516 -3.469 -7.930 1.00 94.00 107 ALA A N 1
ATOM 832 C CA . ALA A 1 107 ? 6.282 -2.660 -9.111 1.00 94.00 107 ALA A CA 1
ATOM 833 C C . ALA A 1 107 ? 7.604 -2.076 -9.644 1.00 94.00 107 ALA A C 1
ATOM 835 O O . ALA A 1 107 ? 8.378 -1.494 -8.879 1.00 94.00 107 ALA A O 1
ATOM 836 N N . PRO A 1 108 ? 7.864 -2.158 -10.961 1.00 90.88 108 PRO A N 1
ATOM 837 C CA . PRO A 1 108 ? 8.925 -1.373 -11.578 1.00 90.88 108 PRO A CA 1
ATOM 838 C C . PRO A 1 108 ? 8.696 0.133 -11.398 1.00 90.88 108 PRO A C 1
ATOM 840 O O . PRO A 1 108 ? 7.590 0.594 -11.110 1.00 90.88 108 PRO A O 1
ATOM 843 N N . SER A 1 109 ? 9.742 0.925 -11.635 1.00 85.81 109 SER A N 1
ATOM 844 C CA . SER A 1 109 ? 9.623 2.380 -11.591 1.00 85.81 109 SER A CA 1
ATOM 845 C C . SER A 1 109 ? 8.671 2.900 -12.674 1.00 85.81 109 SER A C 1
ATOM 847 O O . SER A 1 109 ? 8.700 2.475 -13.830 1.00 85.81 109 SER A O 1
ATOM 849 N N . GLY A 1 110 ? 7.828 3.859 -12.294 1.00 87.75 110 GLY A N 1
ATOM 850 C CA . GLY A 1 110 ? 6.906 4.539 -13.198 1.00 87.75 110 GLY A CA 1
ATOM 851 C C . GLY A 1 110 ? 5.460 4.496 -12.719 1.00 87.75 110 GLY A C 1
ATOM 852 O O . GLY A 1 110 ? 4.973 3.499 -12.194 1.00 87.75 110 GLY A O 1
ATOM 853 N N . PHE A 1 111 ? 4.747 5.597 -12.945 1.00 90.06 111 PHE A N 1
ATOM 854 C CA . PHE A 1 111 ? 3.373 5.762 -12.471 1.00 90.06 111 PHE A CA 1
ATOM 855 C C . PHE A 1 111 ? 2.408 4.702 -13.033 1.00 90.06 111 PHE A C 1
ATOM 857 O O . PHE A 1 111 ? 1.529 4.230 -12.319 1.00 90.06 111 PHE A O 1
ATOM 864 N N . GLY A 1 112 ? 2.612 4.260 -14.281 1.00 92.12 112 GLY A N 1
ATOM 865 C CA . GLY A 1 112 ? 1.797 3.205 -14.894 1.00 92.12 112 GLY A CA 1
ATOM 866 C C . GLY A 1 112 ? 1.869 1.864 -14.153 1.00 92.12 112 GLY A C 1
ATOM 867 O O . GLY A 1 112 ? 0.857 1.180 -14.035 1.00 92.12 112 GLY A O 1
ATOM 868 N N . TRP A 1 113 ? 3.029 1.519 -13.588 1.00 93.62 113 TRP A N 1
ATOM 869 C CA . TRP A 1 113 ? 3.197 0.296 -12.801 1.00 93.62 113 TRP A CA 1
ATOM 870 C C . TRP A 1 113 ? 2.517 0.384 -11.438 1.00 93.62 113 TRP A C 1
ATOM 872 O O . TRP A 1 113 ? 1.959 -0.609 -10.986 1.00 93.62 113 TRP A O 1
ATOM 882 N N . LEU A 1 114 ? 2.489 1.569 -10.820 1.00 93.31 114 LEU A N 1
ATOM 883 C CA . LEU A 1 114 ? 1.738 1.804 -9.582 1.00 93.31 114 LEU A CA 1
ATOM 884 C C . LEU A 1 114 ? 0.227 1.690 -9.807 1.00 93.31 114 LEU A C 1
ATOM 886 O O . LEU A 1 114 ? -0.475 1.072 -9.010 1.00 93.31 114 LEU A O 1
ATOM 890 N N . LEU A 1 115 ? -0.275 2.217 -10.928 1.00 93.06 115 LEU A N 1
ATOM 891 C CA . LEU A 1 115 ? -1.674 2.026 -11.317 1.00 93.06 115 LEU A CA 1
ATOM 892 C C . LEU A 1 115 ? -1.993 0.551 -11.579 1.00 93.06 115 LEU A C 1
ATOM 894 O O . LEU A 1 115 ? -3.044 0.068 -11.162 1.00 93.06 115 LEU A O 1
ATOM 898 N N . LEU A 1 116 ? -1.092 -0.182 -12.237 1.00 93.31 116 LEU A N 1
ATOM 899 C CA . LEU A 1 116 ? -1.280 -1.613 -12.459 1.00 93.31 116 LEU A CA 1
ATOM 900 C C . LEU A 1 116 ? -1.243 -2.399 -11.140 1.00 93.31 116 LEU A C 1
ATOM 902 O O . LEU A 1 116 ? -2.096 -3.258 -10.932 1.00 93.31 116 LEU A O 1
ATOM 906 N N . ALA A 1 117 ? -0.326 -2.065 -10.227 1.00 94.38 117 ALA A N 1
ATOM 907 C CA . ALA A 1 117 ? -0.272 -2.634 -8.881 1.00 94.38 117 ALA A CA 1
ATOM 908 C C . ALA A 1 117 ? -1.586 -2.410 -8.127 1.00 94.38 117 ALA A C 1
ATOM 910 O O . ALA A 1 117 ? -2.107 -3.338 -7.518 1.00 94.38 117 ALA A O 1
ATOM 911 N N . PHE A 1 118 ? -2.161 -1.209 -8.230 1.00 92.94 118 PHE A N 1
ATOM 912 C CA . PHE A 1 118 ? -3.458 -0.882 -7.645 1.00 92.94 118 PHE A CA 1
ATOM 913 C C . PHE A 1 118 ? -4.571 -1.768 -8.213 1.00 92.94 118 PHE A C 1
ATOM 915 O O . PHE A 1 118 ? -5.313 -2.385 -7.453 1.00 92.94 118 PHE A O 1
ATOM 922 N N . VAL A 1 119 ? -4.671 -1.873 -9.542 1.00 91.62 119 VAL A N 1
ATOM 923 C CA . VAL A 1 119 ? -5.708 -2.687 -10.197 1.00 91.62 119 VAL A CA 1
ATOM 924 C C . VAL A 1 119 ? -5.580 -4.160 -9.805 1.00 91.62 119 VAL A C 1
ATOM 926 O O . VAL A 1 119 ? -6.581 -4.787 -9.460 1.00 91.62 119 VAL A O 1
ATOM 929 N N . LEU A 1 120 ? -4.360 -4.703 -9.817 1.00 92.12 120 LEU A N 1
ATOM 930 C CA . LEU A 1 120 ? -4.105 -6.089 -9.428 1.00 92.12 120 LEU A CA 1
ATOM 931 C C . LEU A 1 120 ? -4.400 -6.319 -7.946 1.00 92.12 120 LEU A C 1
ATOM 933 O O . LEU A 1 120 ? -5.092 -7.275 -7.617 1.00 92.12 120 LEU A O 1
ATOM 937 N N . PHE A 1 121 ? -3.948 -5.436 -7.056 1.00 92.00 121 PHE A N 1
ATOM 938 C CA . PHE A 1 121 ? -4.242 -5.542 -5.628 1.00 92.00 121 PHE A CA 1
ATOM 939 C C . PHE A 1 121 ? -5.749 -5.591 -5.373 1.00 92.00 121 PHE A C 1
ATOM 941 O O . PHE A 1 121 ? -6.221 -6.515 -4.722 1.00 92.00 121 PHE A O 1
ATOM 948 N N . ARG A 1 122 ? -6.521 -4.672 -5.968 1.00 87.56 122 ARG A N 1
ATOM 949 C CA . ARG A 1 122 ? -7.988 -4.672 -5.847 1.00 87.56 122 ARG A CA 1
ATOM 950 C C . ARG A 1 122 ? -8.613 -5.959 -6.378 1.00 87.56 122 ARG A C 1
ATOM 952 O O . ARG A 1 122 ? -9.576 -6.446 -5.796 1.00 87.56 122 ARG A O 1
ATOM 959 N N . TYR A 1 123 ? -8.082 -6.510 -7.468 1.00 87.25 123 TYR A N 1
ATOM 960 C CA . TYR A 1 123 ? -8.543 -7.790 -8.000 1.00 87.25 123 TYR A CA 1
ATOM 961 C C . TYR A 1 123 ? -8.349 -8.928 -6.984 1.00 87.25 123 TYR A C 1
ATOM 963 O O . TYR A 1 123 ? -9.284 -9.690 -6.744 1.00 87.25 123 TYR A O 1
ATOM 971 N N . PHE A 1 124 ? -7.180 -9.017 -6.344 1.00 86.38 124 PHE A N 1
ATOM 972 C CA . PHE A 1 124 ? -6.892 -10.052 -5.344 1.00 86.38 124 PHE A CA 1
ATOM 973 C C . PHE A 1 124 ? -7.628 -9.839 -4.015 1.00 86.38 124 PHE A C 1
ATOM 975 O O . PHE A 1 124 ? -8.145 -10.808 -3.463 1.00 86.38 124 PHE A O 1
ATOM 982 N N . ASP A 1 125 ? -7.731 -8.595 -3.548 1.00 80.75 125 ASP A N 1
ATOM 983 C CA . ASP A 1 125 ? -8.490 -8.208 -2.354 1.00 80.75 125 ASP A CA 1
ATOM 984 C C . ASP A 1 125 ? -9.982 -8.572 -2.486 1.00 80.75 125 ASP A C 1
ATOM 986 O O . ASP A 1 125 ? -10.557 -9.241 -1.631 1.00 80.75 125 ASP A O 1
ATOM 990 N N . MET A 1 126 ? -10.609 -8.240 -3.623 1.00 74.69 126 MET A N 1
ATOM 991 C CA . MET A 1 126 ? -12.029 -8.543 -3.850 1.00 74.69 126 MET A CA 1
ATOM 992 C C . MET A 1 126 ? -12.314 -10.034 -4.017 1.00 74.69 126 MET A C 1
ATOM 994 O O . MET A 1 126 ? -13.383 -10.504 -3.627 1.00 74.69 126 MET A O 1
ATOM 998 N N . LEU A 1 127 ? -11.407 -10.771 -4.661 1.00 69.25 127 LEU A N 1
ATOM 999 C CA . LEU A 1 127 ? -11.624 -12.187 -4.946 1.00 69.25 127 LEU A CA 1
ATOM 1000 C C . LEU A 1 127 ? -11.326 -13.087 -3.753 1.00 69.25 127 LEU A C 1
ATOM 1002 O O . LEU A 1 127 ? -11.829 -14.211 -3.736 1.00 69.25 127 LEU A O 1
ATOM 1006 N N . LYS A 1 128 ? -10.491 -12.627 -2.810 1.00 65.81 128 LYS A N 1
ATOM 1007 C CA . LYS A 1 128 ? -9.925 -13.440 -1.724 1.00 65.81 128 LYS A CA 1
ATOM 1008 C C . LYS A 1 128 ? -9.602 -14.871 -2.192 1.00 65.81 128 LYS A C 1
ATOM 1010 O O . LYS A 1 128 ? -10.112 -15.838 -1.610 1.00 65.81 128 LYS A O 1
ATOM 1015 N N . PRO A 1 129 ? -8.826 -15.051 -3.283 1.00 59.62 129 PRO A N 1
ATOM 1016 C CA . PRO A 1 129 ? -8.582 -16.383 -3.803 1.00 59.62 129 PRO A CA 1
ATOM 1017 C C . PRO A 1 129 ? -7.851 -17.210 -2.743 1.00 59.62 129 PRO A C 1
ATOM 1019 O O . PRO A 1 129 ? -7.073 -16.701 -1.933 1.00 59.62 129 PRO A O 1
ATOM 1022 N N . TRP A 1 130 ? -8.131 -18.508 -2.729 1.00 46.84 130 TRP A N 1
ATOM 1023 C CA . TRP A 1 130 ? -7.449 -19.461 -1.858 1.00 46.84 130 TRP A CA 1
ATOM 1024 C C . TRP A 1 130 ? -5.918 -19.258 -1.953 1.00 46.84 130 TRP A C 1
ATOM 1026 O O . TRP A 1 130 ? -5.415 -19.195 -3.078 1.00 46.84 130 TRP A O 1
ATOM 1036 N N . PRO A 1 131 ? -5.161 -19.116 -0.839 1.00 52.41 131 PRO A N 1
ATOM 1037 C CA . PRO A 1 131 ? -5.454 -19.546 0.536 1.00 52.41 131 PRO A CA 1
ATOM 1038 C C . PRO A 1 131 ? -6.034 -18.476 1.489 1.00 52.41 131 PRO A C 1
ATOM 1040 O O . PRO A 1 131 ? -6.189 -18.770 2.675 1.00 52.41 131 PRO A O 1
ATOM 1043 N N . VAL A 1 132 ? -6.372 -17.271 1.008 1.00 52.84 132 VAL A N 1
ATOM 1044 C CA . VAL A 1 132 ? -6.842 -16.142 1.849 1.00 52.84 132 VAL A CA 1
ATOM 1045 C C . VAL A 1 132 ? -8.107 -16.504 2.646 1.00 52.84 132 VAL A C 1
ATOM 1047 O O . VAL A 1 132 ? -8.223 -16.175 3.820 1.00 52.84 132 VAL A O 1
ATOM 1050 N N . ASN A 1 133 ? -9.010 -17.315 2.082 1.00 55.09 133 ASN A N 1
ATOM 1051 C CA . ASN A 1 133 ? -10.258 -17.705 2.756 1.00 55.09 133 ASN A CA 1
ATOM 1052 C C . ASN A 1 133 ? -10.102 -18.583 4.021 1.00 55.09 133 ASN A C 1
ATOM 1054 O O . ASN A 1 133 ? -11.096 -18.862 4.690 1.00 55.09 133 ASN A O 1
ATOM 1058 N N . ARG A 1 134 ? -8.893 -19.070 4.347 1.00 49.97 134 ARG A N 1
ATOM 1059 C CA . ARG A 1 134 ? -8.667 -19.954 5.507 1.00 49.97 134 ARG A CA 1
ATOM 1060 C C . ARG A 1 134 ? -8.442 -19.176 6.805 1.00 49.97 134 ARG A C 1
ATOM 1062 O O . ARG A 1 134 ? -8.566 -19.756 7.885 1.00 49.97 134 ARG A O 1
ATOM 1069 N N . PHE A 1 135 ? -8.123 -17.889 6.700 1.00 51.69 135 PHE A N 1
ATOM 1070 C CA . PHE A 1 135 ? -7.900 -16.997 7.837 1.00 51.69 135 PHE A CA 1
ATOM 1071 C C . PHE A 1 135 ? -9.167 -16.260 8.289 1.00 51.69 135 PHE A C 1
ATOM 1073 O O . PHE A 1 135 ? -9.228 -15.863 9.447 1.00 51.69 135 PHE A O 1
ATOM 1080 N N . ASP A 1 136 ? -10.224 -16.262 7.470 1.00 52.19 136 ASP A N 1
ATOM 1081 C CA . ASP A 1 136 ? -11.579 -15.769 7.797 1.00 52.19 136 ASP A CA 1
ATOM 1082 C C . ASP A 1 136 ? -12.233 -16.526 8.985 1.00 52.19 136 ASP A C 1
ATOM 1084 O O . ASP A 1 136 ? -13.214 -16.103 9.588 1.00 52.19 136 ASP A O 1
ATOM 1088 N N . ILE A 1 137 ? -11.649 -17.667 9.378 1.00 50.34 137 ILE A N 1
ATOM 1089 C CA . ILE A 1 137 ? -12.058 -18.474 10.542 1.00 50.34 137 ILE A CA 1
ATOM 1090 C C . ILE A 1 137 ? -11.455 -17.920 11.851 1.00 50.34 137 ILE A C 1
ATOM 1092 O O . ILE A 1 137 ? -11.854 -18.308 12.950 1.00 50.34 137 ILE A O 1
ATOM 1096 N N . ARG A 1 138 ? -10.456 -17.031 11.769 1.00 60.72 138 ARG A N 1
ATOM 1097 C CA . ARG A 1 138 ? -9.768 -16.467 12.931 1.00 60.72 138 ARG A CA 1
ATOM 1098 C C . ARG A 1 138 ? -10.197 -15.018 13.133 1.00 60.72 138 ARG A C 1
ATOM 1100 O O . ARG A 1 138 ? -9.748 -14.111 12.447 1.00 60.72 138 ARG A O 1
ATOM 1107 N N . HIS A 1 139 ? -11.043 -14.795 14.131 1.00 67.19 139 HIS A N 1
ATOM 1108 C CA . HIS A 1 139 ? -11.459 -13.450 14.515 1.00 67.19 139 HIS A CA 1
ATOM 1109 C C . HIS A 1 139 ? -10.270 -12.629 15.041 1.00 67.19 139 HIS A C 1
ATOM 1111 O O . HIS A 1 139 ? -9.539 -13.082 15.924 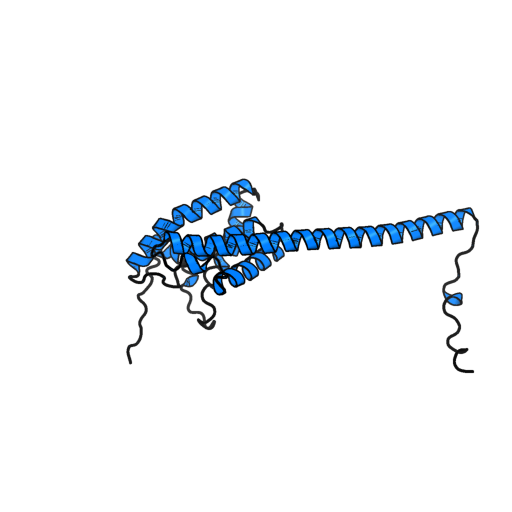1.00 67.19 139 HIS A O 1
ATOM 1117 N N . GLY A 1 140 ? -10.093 -11.411 14.526 1.00 79.88 140 GLY 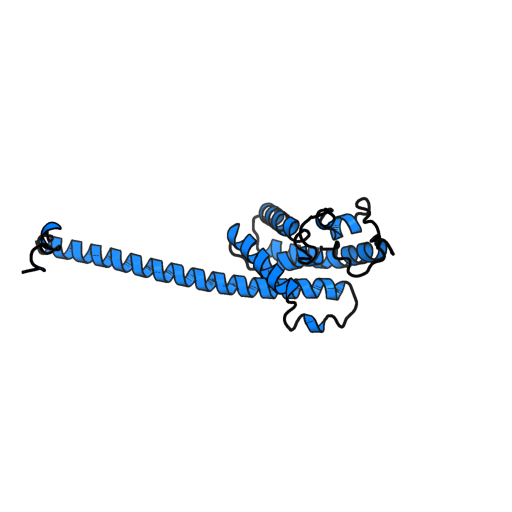A N 1
ATOM 1118 C CA . GLY A 1 140 ? -9.169 -10.428 15.089 1.00 79.88 140 GLY A CA 1
ATOM 1119 C C . GLY A 1 140 ? -8.491 -9.540 14.051 1.00 79.88 140 GLY A C 1
ATOM 1120 O O . GLY A 1 140 ? -8.284 -9.924 12.905 1.00 79.88 140 GLY A O 1
ATOM 1121 N N . VAL A 1 141 ? -8.083 -8.356 14.502 1.00 85.56 141 VAL A N 1
ATOM 1122 C CA . VAL A 1 141 ? -7.448 -7.309 13.684 1.00 85.56 141 VAL A CA 1
ATOM 1123 C C . VAL A 1 141 ? -6.183 -7.787 12.969 1.00 85.56 141 VAL A C 1
ATOM 1125 O O . VAL A 1 141 ? -5.898 -7.366 11.854 1.00 85.56 141 VAL A O 1
ATOM 1128 N N . PHE A 1 142 ? -5.438 -8.698 13.595 1.00 89.94 142 PHE A N 1
ATOM 1129 C CA . PHE A 1 142 ? -4.260 -9.295 12.979 1.00 89.94 142 PHE A CA 1
ATOM 1130 C C . PHE A 1 142 ? -4.598 -10.041 11.682 1.00 89.94 142 PHE A C 1
ATOM 1132 O O . PHE A 1 142 ? -3.886 -9.886 10.699 1.00 89.94 142 PHE A O 1
ATOM 1139 N N . TRP A 1 143 ? -5.683 -10.819 11.664 1.00 85.94 143 TRP A N 1
ATOM 1140 C CA . TRP A 1 143 ? -6.063 -11.613 10.493 1.00 85.94 143 TRP A CA 1
ATOM 1141 C C . TRP A 1 143 ? -6.630 -10.745 9.377 1.00 85.94 143 TRP A C 1
ATOM 1143 O O . TRP A 1 143 ? -6.255 -10.950 8.232 1.00 85.94 143 TRP A O 1
ATOM 1153 N N . VAL A 1 144 ? -7.393 -9.704 9.725 1.00 85.06 144 VAL A N 1
ATOM 1154 C CA . VAL A 1 144 ? -7.849 -8.680 8.768 1.00 85.06 144 VAL A CA 1
ATOM 1155 C C . VAL A 1 144 ? -6.657 -8.047 8.039 1.00 85.06 144 VAL A C 1
ATOM 1157 O O . VAL A 1 144 ? -6.603 -8.035 6.817 1.00 85.06 144 VAL A O 1
ATOM 1160 N N . MET A 1 145 ? -5.635 -7.616 8.783 1.00 90.75 145 MET A N 1
ATOM 1161 C CA . MET A 1 145 ? -4.418 -7.049 8.195 1.00 90.75 145 MET A CA 1
ATOM 1162 C C . MET A 1 145 ? -3.624 -8.066 7.355 1.00 90.75 145 MET A C 1
ATOM 1164 O O . MET A 1 145 ? -3.024 -7.704 6.345 1.00 90.75 145 MET A O 1
ATOM 1168 N N . VAL A 1 146 ? -3.551 -9.328 7.792 1.00 90.62 146 VAL A N 1
ATOM 1169 C CA . VAL A 1 146 ? -2.804 -10.385 7.087 1.00 90.62 146 VAL A CA 1
ATOM 1170 C C . VAL A 1 146 ? -3.476 -10.771 5.772 1.00 90.62 146 VAL A C 1
ATOM 1172 O O . VAL A 1 146 ? -2.762 -11.023 4.802 1.00 90.62 146 VAL A O 1
ATOM 1175 N N . ASP A 1 147 ? -4.806 -10.792 5.713 1.00 86.06 147 ASP A N 1
ATOM 1176 C CA . ASP A 1 147 ? -5.556 -11.117 4.496 1.00 86.06 147 ASP A CA 1
ATOM 1177 C C . ASP A 1 147 ? -5.187 -10.165 3.346 1.00 86.06 147 ASP A C 1
ATOM 1179 O O . ASP A 1 147 ? -4.814 -10.621 2.257 1.00 86.06 147 ASP A O 1
ATOM 1183 N N . ASP A 1 148 ? -5.158 -8.859 3.620 1.00 89.38 148 ASP A N 1
ATOM 1184 C CA . ASP A 1 148 ? -4.784 -7.827 2.647 1.00 89.38 148 ASP A CA 1
ATOM 1185 C C . ASP A 1 148 ? -3.295 -7.873 2.291 1.00 89.38 148 ASP A C 1
ATOM 1187 O O . ASP A 1 148 ? -2.924 -7.680 1.130 1.00 89.38 148 ASP A O 1
ATOM 1191 N N . VAL A 1 149 ? -2.418 -8.188 3.252 1.00 93.50 149 VAL A N 1
ATOM 1192 C CA . VAL A 1 149 ? -0.987 -8.413 2.980 1.00 93.50 149 VAL A CA 1
ATOM 1193 C C . VAL A 1 149 ? -0.795 -9.585 2.021 1.00 93.50 149 VAL A C 1
ATOM 1195 O O . VAL A 1 149 ? -0.013 -9.475 1.075 1.00 93.50 149 VAL A O 1
ATOM 1198 N N . ILE A 1 150 ? -1.506 -10.699 2.218 1.00 91.50 150 ILE A N 1
ATOM 1199 C CA . ILE A 1 150 ? -1.427 -11.858 1.318 1.00 91.50 150 ILE A CA 1
ATOM 1200 C C . ILE A 1 150 ? -1.929 -11.469 -0.075 1.00 91.50 150 ILE A C 1
ATOM 1202 O O . ILE A 1 150 ? -1.249 -11.759 -1.062 1.00 91.50 150 ILE A O 1
ATOM 1206 N N . GLY A 1 151 ? -3.068 -10.775 -0.166 1.00 90.88 151 GLY A N 1
ATOM 1207 C CA . GLY A 1 151 ? -3.581 -10.244 -1.433 1.00 90.88 151 GLY A CA 1
ATOM 1208 C C . GLY A 1 151 ? -2.567 -9.334 -2.136 1.00 90.88 151 GLY A C 1
ATOM 1209 O O . GLY A 1 151 ? -2.316 -9.486 -3.334 1.00 90.88 151 GLY A O 1
ATOM 1210 N N . GLY A 1 152 ? -1.912 -8.455 -1.378 1.00 94.06 152 GLY A N 1
ATOM 1211 C CA . GLY A 1 152 ? -0.842 -7.572 -1.837 1.00 94.06 152 GLY A CA 1
ATOM 1212 C C . GLY A 1 152 ? 0.371 -8.315 -2.382 1.00 94.06 152 GLY A C 1
ATOM 1213 O O . GLY A 1 152 ? 0.837 -8.018 -3.481 1.00 94.06 152 GLY A O 1
ATOM 1214 N N . VAL A 1 153 ? 0.862 -9.323 -1.662 1.00 95.44 153 VAL A N 1
ATOM 1215 C CA . VAL A 1 153 ? 1.998 -10.144 -2.108 1.00 95.44 153 VAL A CA 1
ATOM 1216 C C . VAL A 1 153 ? 1.651 -10.922 -3.377 1.00 95.44 153 VAL A C 1
ATOM 1218 O O . VAL A 1 153 ? 2.453 -10.941 -4.308 1.00 95.44 153 VAL A O 1
ATOM 1221 N N . LEU A 1 154 ? 0.460 -11.522 -3.469 1.00 93.19 154 LEU A N 1
ATOM 1222 C CA . LEU A 1 154 ? 0.020 -12.232 -4.677 1.00 93.19 154 LEU A CA 1
ATOM 1223 C C . LEU A 1 154 ? -0.074 -11.292 -5.887 1.00 93.19 154 LEU A C 1
ATOM 1225 O O . LEU A 1 154 ? 0.423 -11.622 -6.967 1.00 93.19 154 LEU A O 1
ATOM 1229 N N . ALA A 1 155 ? -0.649 -10.102 -5.696 1.00 94.06 155 ALA A N 1
ATOM 1230 C CA . ALA A 1 155 ? -0.709 -9.067 -6.721 1.00 94.06 155 ALA A CA 1
ATOM 1231 C C . ALA A 1 155 ? 0.690 -8.619 -7.164 1.00 94.06 155 ALA A C 1
ATOM 1233 O O . ALA A 1 155 ? 0.955 -8.513 -8.362 1.00 94.06 155 ALA A O 1
ATOM 1234 N N . GLY A 1 156 ? 1.592 -8.397 -6.206 1.00 96.06 156 GLY A N 1
ATOM 1235 C CA . GLY A 1 156 ? 2.973 -8.001 -6.457 1.00 96.06 156 GLY A CA 1
ATOM 1236 C C . GLY A 1 156 ? 3.767 -9.064 -7.215 1.00 96.06 156 GLY A C 1
ATOM 1237 O O . GLY A 1 156 ? 4.451 -8.748 -8.185 1.00 96.06 156 GLY A O 1
ATOM 1238 N N . LEU A 1 157 ? 3.624 -10.339 -6.853 1.00 95.75 157 LEU A N 1
ATOM 1239 C CA . LEU A 1 157 ? 4.261 -11.447 -7.567 1.00 95.75 157 LEU A CA 1
ATOM 1240 C C . LEU A 1 157 ? 3.781 -11.551 -9.017 1.00 95.75 157 LEU A C 1
ATOM 1242 O O . LEU A 1 157 ? 4.601 -11.709 -9.924 1.00 95.75 157 LEU A O 1
ATOM 1246 N N . LEU A 1 158 ? 2.472 -11.417 -9.251 1.00 95.06 158 LEU A N 1
ATOM 1247 C CA . LEU A 1 158 ? 1.918 -11.411 -10.604 1.00 95.06 158 LEU A CA 1
ATOM 1248 C C . LEU A 1 158 ? 2.423 -10.208 -11.412 1.00 95.06 158 LEU A C 1
ATOM 1250 O O . LEU A 1 158 ? 2.790 -10.356 -12.578 1.00 95.06 158 LEU A O 1
ATOM 1254 N N . LEU A 1 159 ? 2.476 -9.030 -10.786 1.00 95.69 159 LEU A N 1
ATOM 1255 C CA . LEU A 1 159 ? 3.004 -7.811 -11.390 1.00 95.69 159 LEU A CA 1
ATOM 1256 C C . LEU A 1 159 ? 4.474 -7.965 -11.784 1.00 95.6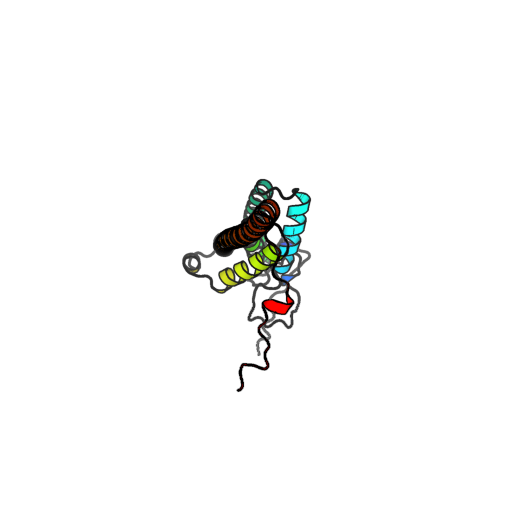9 159 LEU A C 1
ATOM 1258 O O . LEU A 1 159 ? 4.854 -7.612 -12.898 1.00 95.69 159 LEU A O 1
ATOM 1262 N N . TRP A 1 160 ? 5.291 -8.504 -10.882 1.00 94.69 160 TRP A N 1
ATOM 1263 C CA . TRP A 1 160 ? 6.712 -8.734 -11.108 1.00 94.69 160 TRP A CA 1
ATOM 1264 C C . TRP A 1 160 ? 6.956 -9.734 -12.235 1.00 94.69 160 TRP A C 1
ATOM 1266 O O . TRP A 1 160 ? 7.795 -9.490 -13.108 1.00 94.69 160 TRP A O 1
ATOM 1276 N N . TRP A 1 161 ? 6.196 -10.832 -12.252 1.00 94.50 161 TRP A N 1
ATOM 1277 C CA . TRP A 1 161 ? 6.251 -11.807 -13.335 1.00 94.50 161 TRP A CA 1
ATOM 1278 C C . TRP A 1 161 ? 5.908 -11.147 -14.674 1.00 94.50 161 TRP A C 1
ATOM 1280 O O . TRP A 1 161 ? 6.717 -11.180 -15.602 1.00 94.50 161 TRP A O 1
ATOM 1290 N N . PHE A 1 162 ? 4.779 -10.437 -14.746 1.00 93.19 162 PHE A N 1
ATOM 1291 C CA . PHE A 1 162 ? 4.360 -9.727 -15.954 1.00 93.19 162 PHE A CA 1
ATOM 1292 C C . PHE A 1 162 ? 5.393 -8.689 -16.419 1.00 93.19 162 PHE A C 1
ATOM 1294 O O . PHE A 1 162 ? 5.725 -8.627 -17.602 1.00 93.19 162 PHE A O 1
ATOM 1301 N N . ALA A 1 163 ? 5.956 -7.901 -15.500 1.00 91.12 163 ALA A N 1
ATOM 1302 C CA . ALA A 1 163 ? 6.997 -6.926 -15.811 1.00 91.12 163 ALA A CA 1
ATOM 1303 C C . ALA A 1 163 ? 8.273 -7.582 -16.359 1.00 91.12 163 ALA A C 1
ATOM 1305 O O . ALA A 1 163 ? 8.927 -7.032 -17.251 1.00 91.12 163 ALA A O 1
ATOM 1306 N N . THR A 1 164 ? 8.623 -8.761 -15.847 1.00 88.75 164 THR A N 1
ATOM 1307 C CA . THR A 1 164 ? 9.794 -9.519 -16.294 1.00 88.75 164 THR A CA 1
ATOM 1308 C C . THR A 1 164 ? 9.601 -10.040 -17.714 1.00 88.75 164 THR A C 1
ATOM 1310 O O . THR A 1 164 ? 10.473 -9.813 -18.556 1.00 88.75 164 THR A O 1
ATOM 1313 N N . GLU A 1 165 ? 8.447 -10.640 -18.011 1.00 85.38 165 GLU A N 1
ATOM 1314 C CA . GLU A 1 165 ? 8.100 -11.108 -19.360 1.00 85.38 165 GLU A CA 1
ATOM 1315 C C . GLU A 1 165 ? 8.031 -9.949 -20.360 1.00 85.38 165 GLU A C 1
ATOM 1317 O O . GLU A 1 165 ? 8.609 -10.011 -21.446 1.00 85.38 165 GLU A O 1
ATOM 1322 N N . TRP A 1 166 ? 7.403 -8.837 -19.967 1.00 84.06 166 TRP A N 1
ATOM 1323 C CA . TRP A 1 166 ? 7.328 -7.631 -20.788 1.00 84.06 166 TRP A CA 1
ATOM 1324 C C . TRP A 1 166 ? 8.719 -7.093 -21.144 1.00 84.06 166 TRP A C 1
ATOM 1326 O O . TRP A 1 166 ? 8.996 -6.761 -22.299 1.00 84.06 166 TRP A O 1
ATOM 1336 N N . ARG A 1 167 ? 9.631 -7.053 -20.166 1.00 85.25 167 ARG A N 1
ATOM 1337 C CA . ARG A 1 167 ? 11.021 -6.636 -20.382 1.00 85.25 167 ARG A CA 1
ATOM 1338 C C . ARG A 1 167 ? 11.746 -7.560 -21.363 1.00 85.25 167 ARG A C 1
ATOM 1340 O O . ARG A 1 167 ? 12.453 -7.056 -22.231 1.00 85.25 167 ARG A O 1
ATOM 1347 N N . ILE A 1 168 ? 11.573 -8.878 -21.239 1.00 78.50 168 ILE A N 1
ATOM 1348 C CA . ILE A 1 168 ? 12.185 -9.873 -22.138 1.00 78.50 168 ILE A CA 1
ATOM 1349 C C . ILE A 1 168 ? 11.636 -9.729 -23.565 1.00 78.50 168 ILE A C 1
ATOM 1351 O O . ILE A 1 168 ? 12.397 -9.753 -24.531 1.00 78.50 168 ILE A O 1
ATOM 1355 N N . ALA A 1 169 ? 10.329 -9.521 -23.717 1.00 78.25 169 ALA A N 1
ATOM 1356 C CA . ALA A 1 169 ? 9.714 -9.314 -25.024 1.00 78.25 169 ALA A CA 1
ATOM 1357 C C . ALA A 1 169 ? 10.258 -8.053 -25.718 1.00 78.25 169 ALA A C 1
ATOM 1359 O O . ALA A 1 169 ? 10.607 -8.092 -26.901 1.00 78.25 169 ALA A O 1
ATOM 1360 N N . LEU A 1 170 ? 10.394 -6.944 -24.982 1.00 78.25 170 LEU A N 1
ATOM 1361 C CA . LEU A 1 170 ? 10.951 -5.698 -25.514 1.00 78.25 170 LEU A CA 1
ATOM 1362 C C . LEU A 1 170 ? 12.420 -5.837 -25.933 1.00 78.25 170 LEU A C 1
ATOM 1364 O O . LEU A 1 170 ? 12.801 -5.320 -26.986 1.00 78.25 170 LEU A O 1
ATOM 1368 N N . THR A 1 171 ? 13.248 -6.539 -25.154 1.00 78.00 171 THR A N 1
ATOM 1369 C CA . THR A 1 171 ? 14.651 -6.772 -25.530 1.00 78.00 171 THR A CA 1
ATOM 1370 C C . THR A 1 171 ? 14.768 -7.695 -26.740 1.00 78.00 171 THR A C 1
ATOM 1372 O O . THR A 1 171 ? 15.583 -7.424 -27.622 1.00 78.00 171 THR A O 1
ATOM 1375 N N . ALA A 1 172 ? 13.924 -8.724 -26.848 1.00 75.06 172 ALA A N 1
ATOM 1376 C CA . ALA A 1 172 ? 13.876 -9.604 -28.015 1.00 75.06 172 ALA A CA 1
ATOM 1377 C C . ALA A 1 172 ? 13.463 -8.851 -29.296 1.00 75.06 172 ALA A C 1
ATOM 1379 O O . ALA A 1 172 ? 14.127 -8.968 -30.329 1.00 75.06 172 ALA A O 1
ATOM 1380 N N . LEU A 1 173 ? 12.419 -8.017 -29.223 1.00 74.06 173 LEU A N 1
ATOM 1381 C CA . LEU A 1 173 ? 11.959 -7.174 -30.335 1.00 74.06 173 LEU A CA 1
ATOM 1382 C C . LEU A 1 173 ? 13.020 -6.142 -30.752 1.00 74.06 173 LEU A C 1
ATOM 1384 O O . LEU A 1 173 ? 13.302 -5.985 -31.942 1.00 74.06 173 LEU A O 1
ATOM 1388 N N . GLY A 1 174 ? 13.652 -5.473 -29.783 1.00 71.19 174 GLY A N 1
ATOM 1389 C CA . GLY A 1 174 ? 14.727 -4.508 -30.030 1.00 71.19 174 GLY A CA 1
ATOM 1390 C C . GLY A 1 174 ? 15.979 -5.149 -30.633 1.00 71.19 174 GLY A C 1
ATOM 1391 O O . GLY A 1 174 ? 16.566 -4.606 -31.573 1.00 71.19 174 GLY A O 1
ATOM 1392 N N . GLY A 1 175 ? 16.356 -6.338 -30.158 1.00 70.75 175 GLY A N 1
ATOM 1393 C CA . GLY A 1 175 ? 17.446 -7.133 -30.722 1.00 70.75 175 GLY A CA 1
ATOM 1394 C C . GLY A 1 175 ? 17.173 -7.524 -32.173 1.00 70.75 175 GLY A C 1
ATOM 1395 O O . GLY A 1 175 ? 18.036 -7.342 -33.034 1.00 70.75 175 GLY A O 1
ATOM 1396 N N . HIS A 1 176 ? 15.953 -7.967 -32.484 1.00 70.94 176 HIS A N 1
ATOM 1397 C CA . HIS A 1 176 ? 15.592 -8.343 -33.848 1.00 70.94 176 HIS A CA 1
ATOM 1398 C C . HIS A 1 176 ? 15.620 -7.147 -34.810 1.00 70.94 176 HIS A C 1
ATOM 1400 O O . HIS A 1 176 ? 16.188 -7.251 -35.900 1.00 70.94 176 HIS A O 1
ATOM 1406 N N . LEU A 1 177 ? 15.100 -5.989 -34.390 1.00 71.31 177 LEU A N 1
ATOM 1407 C CA . LEU A 1 177 ? 15.149 -4.754 -35.177 1.00 71.31 177 LEU A CA 1
ATOM 1408 C C . LEU A 1 177 ? 16.595 -4.286 -35.411 1.00 71.31 177 LEU A C 1
ATOM 1410 O O . LEU A 1 177 ? 16.956 -3.910 -36.527 1.00 71.31 177 LEU A O 1
ATOM 1414 N N . THR A 1 178 ? 17.442 -4.371 -34.385 1.00 71.44 178 THR A N 1
ATOM 1415 C CA . THR A 1 178 ? 18.867 -4.015 -34.471 1.00 71.44 178 THR A CA 1
ATOM 1416 C C . THR A 1 178 ? 19.607 -4.922 -35.454 1.00 71.44 178 THR A C 1
ATOM 1418 O O . THR A 1 178 ? 20.335 -4.428 -36.314 1.00 71.44 178 THR A O 1
ATOM 1421 N N . LEU A 1 179 ? 19.368 -6.237 -35.405 1.00 74.62 179 LEU A N 1
ATOM 1422 C CA . LEU A 1 179 ? 19.931 -7.199 -36.358 1.00 74.62 179 LEU A CA 1
ATOM 1423 C C . LEU A 1 179 ? 19.438 -6.956 -37.790 1.00 74.62 179 LEU A C 1
ATOM 1425 O O . LEU A 1 179 ? 20.232 -7.030 -38.725 1.00 74.62 179 LEU A O 1
ATOM 1429 N N . MET A 1 180 ? 18.162 -6.608 -37.984 1.00 81.00 180 MET A N 1
ATOM 1430 C CA . MET A 1 180 ? 17.642 -6.248 -39.308 1.00 81.00 180 MET A CA 1
ATOM 1431 C C . MET A 1 180 ? 18.312 -4.984 -39.866 1.00 81.00 180 MET A C 1
ATOM 1433 O O . MET A 1 180 ? 18.655 -4.938 -41.049 1.00 81.00 180 MET A O 1
ATOM 1437 N N . LEU A 1 181 ? 18.517 -3.957 -39.037 1.00 81.88 181 LEU A N 1
ATOM 1438 C CA . LEU A 1 181 ? 19.176 -2.714 -39.445 1.00 81.88 181 LEU A CA 1
ATOM 1439 C C . LEU A 1 181 ? 20.669 -2.921 -39.725 1.00 81.88 181 LEU A C 1
ATOM 1441 O O . LEU A 1 181 ? 21.158 -2.446 -40.751 1.00 81.88 181 LEU A O 1
ATOM 1445 N N . LEU A 1 182 ? 21.371 -3.682 -38.880 1.00 80.75 182 LEU A N 1
ATOM 1446 C CA . LEU A 1 182 ? 22.764 -4.075 -39.107 1.00 80.75 182 LEU A CA 1
ATOM 1447 C C . LEU A 1 182 ? 22.904 -4.925 -40.368 1.00 80.75 182 LEU A C 1
ATOM 1449 O O . LEU A 1 182 ? 23.761 -4.634 -41.194 1.00 80.75 182 LEU A O 1
ATOM 1453 N N . GLY A 1 183 ? 22.022 -5.902 -40.585 1.00 84.19 183 GLY A N 1
ATOM 1454 C CA . GLY A 1 183 ? 21.984 -6.689 -41.817 1.00 84.19 183 GLY A CA 1
ATOM 1455 C C . GLY A 1 183 ? 21.803 -5.805 -43.053 1.00 84.19 183 GLY A C 1
ATOM 1456 O O . GLY A 1 183 ? 22.542 -5.937 -44.027 1.00 84.19 183 GLY A O 1
ATOM 1457 N N . ARG A 1 184 ? 20.891 -4.823 -43.005 1.00 85.19 184 ARG A N 1
ATOM 1458 C CA . ARG A 1 184 ? 20.714 -3.842 -44.092 1.00 85.19 184 ARG A CA 1
ATOM 1459 C C . ARG A 1 184 ? 21.945 -2.953 -44.294 1.00 85.19 184 ARG A C 1
ATOM 1461 O O . ARG A 1 184 ? 22.262 -2.636 -45.438 1.00 85.19 184 ARG A O 1
ATOM 1468 N N . LEU A 1 185 ? 22.637 -2.553 -43.228 1.00 85.38 185 LEU A N 1
ATOM 1469 C CA . LEU A 1 185 ? 23.872 -1.761 -43.295 1.00 85.38 185 LEU A CA 1
ATOM 1470 C C . LEU A 1 185 ? 25.045 -2.562 -43.869 1.00 85.38 185 LEU A C 1
ATOM 1472 O O . LEU A 1 185 ? 25.723 -2.065 -44.764 1.00 85.38 185 LEU A O 1
ATOM 1476 N N . ILE A 1 186 ? 25.237 -3.804 -43.422 1.00 84.50 186 ILE A N 1
ATOM 1477 C CA . ILE A 1 186 ? 26.268 -4.721 -43.926 1.00 84.50 186 ILE A CA 1
ATOM 1478 C C . ILE A 1 186 ? 26.040 -4.992 -45.415 1.00 84.50 186 ILE A C 1
ATOM 1480 O O . ILE A 1 186 ? 26.960 -4.829 -46.212 1.00 84.50 186 ILE A O 1
ATOM 1484 N N . LEU A 1 187 ? 24.802 -5.298 -45.823 1.00 84.25 187 LEU A N 1
ATOM 1485 C CA . LEU A 1 187 ? 24.457 -5.491 -47.236 1.00 84.25 187 LEU A CA 1
ATOM 1486 C C . LEU A 1 187 ? 24.672 -4.218 -48.071 1.00 84.25 187 LEU A C 1
ATOM 1488 O O . LEU A 1 187 ? 25.090 -4.303 -49.226 1.00 84.25 187 LEU A O 1
ATOM 1492 N N . ARG A 1 188 ? 24.403 -3.028 -47.512 1.00 83.00 188 ARG A N 1
ATOM 1493 C CA . ARG A 1 188 ? 24.702 -1.744 -48.172 1.00 83.00 188 ARG A CA 1
ATOM 1494 C C . ARG A 1 188 ? 26.205 -1.517 -48.324 1.00 83.00 188 ARG A C 1
ATOM 1496 O O . ARG A 1 188 ? 26.629 -1.044 -49.376 1.00 83.00 188 ARG A O 1
ATOM 1503 N N . TYR A 1 189 ? 26.992 -1.837 -47.300 1.00 82.31 189 TYR A N 1
ATOM 1504 C CA . TYR A 1 189 ? 28.446 -1.696 -47.317 1.00 82.31 189 TYR A CA 1
ATOM 1505 C C . TYR A 1 189 ? 29.095 -2.661 -48.321 1.00 82.31 189 TYR A C 1
ATOM 1507 O O . TYR A 1 189 ? 29.863 -2.215 -49.169 1.00 82.31 189 TYR A O 1
ATOM 1515 N N . ASP A 1 190 ? 28.721 -3.946 -48.300 1.00 84.94 190 ASP A N 1
ATOM 1516 C CA . ASP A 1 190 ? 29.232 -4.967 -49.229 1.00 84.94 190 ASP A CA 1
ATOM 1517 C C . ASP A 1 190 ? 28.887 -4.636 -50.692 1.00 84.94 190 ASP A C 1
ATOM 1519 O O . ASP A 1 190 ? 29.767 -4.650 -51.552 1.00 84.94 190 ASP A O 1
ATOM 1523 N N . ARG A 1 191 ? 27.646 -4.214 -50.992 1.00 80.88 191 ARG A N 1
ATOM 1524 C CA . ARG A 1 191 ? 27.290 -3.763 -52.354 1.00 80.88 191 ARG A CA 1
ATOM 1525 C C . ARG A 1 191 ? 28.098 -2.556 -52.812 1.00 80.88 191 ARG A C 1
ATOM 1527 O O . ARG A 1 191 ? 28.491 -2.515 -53.975 1.00 80.88 191 ARG A O 1
ATOM 1534 N N . LYS A 1 192 ? 28.346 -1.590 -51.918 1.00 82.75 192 LYS A N 1
ATOM 1535 C CA . LYS A 1 192 ? 29.154 -0.403 -52.227 1.00 82.75 192 LYS A CA 1
ATOM 1536 C C . LYS A 1 192 ? 30.596 -0.791 -52.562 1.00 82.75 192 LYS A C 1
ATOM 1538 O O . LYS A 1 192 ? 31.137 -0.260 -53.524 1.00 82.75 192 LYS A O 1
ATOM 1543 N N . GLN A 1 193 ? 31.184 -1.732 -51.820 1.00 84.12 193 GLN A N 1
ATOM 1544 C CA . GLN A 1 193 ? 32.529 -2.256 -52.098 1.00 84.12 193 GLN A CA 1
ATOM 1545 C C . GLN A 1 193 ? 32.597 -3.009 -53.434 1.00 84.12 193 GLN A C 1
ATOM 1547 O O . GLN A 1 193 ? 33.565 -2.876 -54.175 1.00 84.12 193 GLN A O 1
ATOM 1552 N N . ARG A 1 194 ? 31.543 -3.755 -53.785 1.00 86.56 194 ARG A N 1
ATOM 1553 C CA . ARG A 1 194 ? 31.459 -4.513 -55.046 1.00 86.56 194 ARG A CA 1
ATOM 1554 C C . ARG A 1 194 ? 30.988 -3.691 -56.252 1.00 86.56 194 ARG A C 1
ATOM 1556 O O . ARG A 1 194 ? 30.812 -4.257 -57.326 1.00 86.56 194 ARG A O 1
ATOM 1563 N N . GLY A 1 195 ? 30.727 -2.391 -56.089 1.00 84.31 195 GLY A N 1
ATOM 1564 C CA . GLY A 1 195 ? 30.217 -1.531 -57.164 1.00 84.31 195 GLY A CA 1
ATOM 1565 C C . GLY A 1 195 ? 28.829 -1.926 -57.688 1.00 84.31 195 GLY A C 1
ATOM 1566 O O . GLY A 1 195 ? 28.471 -1.560 -58.804 1.00 84.31 195 GLY A O 1
ATOM 1567 N N . ILE A 1 196 ? 28.039 -2.678 -56.911 1.00 81.12 196 ILE A N 1
ATOM 1568 C CA . ILE A 1 196 ? 26.712 -3.147 -57.329 1.00 81.12 196 ILE A CA 1
ATOM 1569 C C . ILE A 1 196 ? 25.717 -1.984 -57.177 1.00 81.12 196 ILE A C 1
ATOM 1571 O O . ILE A 1 196 ? 25.489 -1.532 -56.048 1.00 81.12 196 ILE A O 1
ATOM 1575 N N . PRO A 1 197 ? 25.094 -1.495 -58.267 1.00 74.62 197 PRO A N 1
ATOM 1576 C CA . PRO A 1 197 ? 24.163 -0.376 -58.201 1.00 74.62 197 PRO A CA 1
ATOM 1577 C C . PRO A 1 197 ? 22.910 -0.732 -57.392 1.00 74.62 197 PRO A C 1
ATOM 1579 O O . PRO A 1 197 ? 22.431 -1.870 -57.393 1.00 74.62 197 PRO A O 1
ATOM 1582 N N . PHE A 1 198 ? 22.355 0.256 -56.686 1.00 69.94 198 PHE A N 1
ATOM 1583 C CA . PHE A 1 198 ? 21.096 0.069 -55.972 1.00 69.94 198 PHE A CA 1
ATOM 1584 C C . PHE A 1 198 ? 19.942 -0.068 -56.974 1.00 69.94 198 PHE A C 1
ATOM 1586 O O . PHE A 1 198 ? 19.876 0.721 -57.919 1.00 69.94 198 PHE A O 1
ATOM 1593 N N . PRO A 1 199 ? 19.013 -1.025 -56.778 1.00 66.50 199 PRO A N 1
ATOM 1594 C CA . PRO A 1 199 ? 17.803 -1.077 -57.583 1.00 66.50 199 PRO A CA 1
ATOM 1595 C C . PRO A 1 199 ? 17.072 0.259 -57.449 1.00 66.50 199 PRO A C 1
ATOM 1597 O O . PRO A 1 199 ? 16.793 0.703 -56.332 1.00 66.50 199 PRO A O 1
ATOM 1600 N N . SER A 1 200 ? 16.778 0.915 -58.570 1.00 61.12 200 SER A N 1
ATOM 1601 C CA . SER A 1 200 ? 15.920 2.093 -58.558 1.00 61.12 200 SER A CA 1
ATOM 1602 C C . SER A 1 200 ? 14.530 1.675 -58.077 1.00 61.12 200 SER A C 1
ATOM 1604 O O . SER A 1 200 ? 13.969 0.684 -58.549 1.00 61.12 200 SER A O 1
ATOM 1606 N N . ILE A 1 201 ? 13.972 2.424 -57.122 1.00 56.34 201 ILE A N 1
ATOM 1607 C CA . ILE A 1 201 ? 12.676 2.124 -56.486 1.00 56.34 201 ILE A CA 1
ATOM 1608 C C . ILE A 1 201 ? 11.563 1.931 -57.539 1.00 56.34 201 ILE A C 1
ATOM 1610 O O . ILE A 1 201 ? 10.674 1.108 -57.348 1.00 56.34 201 ILE A O 1
ATOM 1614 N N . GLY A 1 202 ? 11.670 2.588 -58.701 1.00 53.91 202 GLY A N 1
ATOM 1615 C CA . GLY A 1 202 ? 10.723 2.464 -59.813 1.00 53.91 202 GLY A CA 1
ATOM 1616 C C . GLY A 1 202 ? 10.738 1.142 -60.598 1.00 53.91 202 GLY A C 1
ATOM 1617 O O . GLY A 1 202 ? 9.821 0.926 -61.375 1.00 53.91 202 GLY A O 1
ATOM 1618 N N . LYS A 1 203 ? 11.730 0.251 -60.428 1.00 52.12 203 LYS A N 1
ATOM 1619 C CA . LYS A 1 203 ? 11.756 -1.067 -61.107 1.00 52.12 203 LYS A CA 1
ATOM 1620 C C . LYS A 1 203 ? 11.291 -2.238 -60.233 1.00 52.12 203 LYS A C 1
ATOM 1622 O O . LYS A 1 203 ? 11.056 -3.317 -60.762 1.00 52.12 203 LYS A O 1
ATOM 1627 N N . ALA A 1 204 ? 11.191 -2.051 -58.914 1.00 53.34 204 ALA A N 1
ATOM 1628 C CA . ALA A 1 204 ? 10.791 -3.111 -57.978 1.00 53.34 204 ALA A CA 1
ATOM 1629 C C . ALA A 1 204 ? 9.265 -3.228 -57.817 1.00 53.34 204 ALA A C 1
ATOM 1631 O O . ALA A 1 204 ? 8.760 -4.281 -57.438 1.00 53.34 204 ALA A O 1
ATOM 1632 N N . LEU A 1 205 ? 8.535 -2.157 -58.125 1.00 52.62 205 LEU A N 1
ATOM 1633 C CA . LEU A 1 205 ? 7.088 -2.178 -58.277 1.00 52.62 205 LEU A CA 1
ATOM 1634 C C . LEU A 1 205 ? 6.820 -2.434 -59.760 1.00 52.62 205 LEU A C 1
ATOM 1636 O O . LEU A 1 205 ? 6.878 -1.507 -60.565 1.00 52.62 205 LEU A O 1
ATOM 1640 N N . GLY A 1 206 ? 6.642 -3.706 -60.133 1.00 55.47 206 GLY A N 1
ATOM 1641 C CA . GLY A 1 206 ? 6.242 -4.075 -61.492 1.00 55.47 206 GLY A CA 1
ATOM 1642 C C . GLY A 1 206 ? 5.045 -3.234 -61.937 1.00 55.47 206 GLY A C 1
ATOM 1643 O O . GLY A 1 206 ? 4.192 -2.901 -61.114 1.00 55.47 206 GLY A O 1
ATOM 1644 N N . ASN A 1 207 ? 5.022 -2.842 -63.213 1.00 57.41 207 ASN A N 1
ATOM 1645 C CA . ASN A 1 207 ? 3.959 -2.015 -63.772 1.00 57.41 207 ASN A CA 1
ATOM 1646 C C . ASN A 1 207 ? 2.586 -2.639 -63.432 1.00 57.41 207 ASN A C 1
ATOM 1648 O O . ASN A 1 207 ? 2.292 -3.724 -63.934 1.00 57.41 207 ASN A O 1
ATOM 1652 N N . PRO A 1 208 ? 1.736 -1.998 -62.607 1.00 56.88 208 PRO A N 1
ATOM 1653 C CA . PRO A 1 208 ? 0.458 -2.584 -62.203 1.00 56.88 208 PRO A CA 1
ATOM 1654 C C . PRO A 1 208 ? -0.523 -2.765 -63.376 1.00 56.88 208 PRO A C 1
ATOM 1656 O O . PRO A 1 208 ? -1.562 -3.397 -63.206 1.00 56.88 208 PRO A O 1
ATOM 1659 N N . GLN A 1 209 ? -0.202 -2.243 -64.566 1.00 57.19 209 GLN A N 1
ATOM 1660 C CA . GLN A 1 209 ? -1.013 -2.400 -65.774 1.00 57.19 209 GLN A CA 1
ATOM 1661 C C . GLN A 1 209 ? -0.829 -3.743 -66.498 1.00 57.19 209 GLN A C 1
ATOM 1663 O O . GLN A 1 209 ? -1.692 -4.089 -67.290 1.00 57.19 209 GLN A O 1
ATOM 1668 N N . SER A 1 210 ? 0.214 -4.536 -66.220 1.00 55.44 210 SER A N 1
ATOM 1669 C CA . SER A 1 210 ? 0.429 -5.824 -66.912 1.00 55.44 210 SER A CA 1
ATOM 1670 C C . SER A 1 210 ? -0.229 -7.033 -66.226 1.00 55.44 210 SER A C 1
ATOM 1672 O O . SER A 1 210 ? 0.134 -8.166 -66.521 1.00 55.44 210 SER A O 1
ATOM 1674 N N . ALA A 1 211 ? -1.119 -6.813 -65.253 1.00 51.41 211 ALA A N 1
ATOM 1675 C CA . ALA A 1 211 ? -1.801 -7.879 -64.507 1.00 51.41 211 ALA A CA 1
ATOM 1676 C C . ALA A 1 211 ? -3.237 -8.158 -65.002 1.00 51.41 211 ALA A C 1
ATOM 1678 O O . ALA A 1 211 ? -3.922 -8.992 -64.415 1.00 51.41 211 ALA A O 1
ATOM 1679 N N . TRP A 1 212 ? -3.690 -7.455 -66.046 1.00 54.59 212 TRP A N 1
ATOM 1680 C CA . TRP A 1 212 ? -5.063 -7.528 -66.566 1.00 54.59 212 TRP A CA 1
ATOM 1681 C C . TRP A 1 212 ? -5.144 -7.697 -68.096 1.00 54.59 212 TRP A C 1
ATOM 1683 O O . TRP A 1 212 ? -6.206 -7.462 -68.669 1.00 54.59 212 TRP A O 1
ATOM 1693 N N . GLU A 1 213 ? -4.049 -8.107 -68.740 1.00 44.16 213 GLU A N 1
ATOM 1694 C CA . GLU A 1 213 ? -4.027 -8.625 -70.121 1.00 44.16 213 GLU A CA 1
ATOM 1695 C C . GLU A 1 213 ? -3.793 -10.139 -70.088 1.00 44.16 213 GLU A C 1
ATOM 1697 O O . GLU A 1 213 ? -4.475 -10.853 -70.857 1.00 44.16 213 GLU A O 1
#

InterPro domains:
  IPR007686 YutG/PgpA domain [PF04608] (18-160)
  IPR007686 YutG/PgpA domain [cd06971] (15-160)
  IPR026037 Phosphatidylglycerophosphatase A [PTHR36305] (10-160)
  IPR036681 PgpA-like superfamily [SSF101307] (10-162)

Sequence (213 aa):
MRTSHKPSVKLRNPWQFFATSFGVSCTPGKIPRKIPGTMGTIPAIGLWWLMAVALSWSTEAMIWTTALLFILGLPIVHYASDGIGVYDDGRITWDEIVGYFCAALFAPSGFGWLLLAFVLFRYFDMLKPWPVNRFDIRHGVFWVMVDDVIGGVLAGLLLWWFATEWRIALTALGGHLTLMLLGRLILRYDRKQRGIPFPSIGKALGNPQSAWE

Organism: NCBI:txid1798395

Radius of gyration: 27.63 Å; chains: 1; bounding box: 71×34×89 Å